Protein AF-A0A9E3THS4-F1 (afdb_monomer)

Nearest PDB structures (foldseek):
  3asf-assembly1_A  TM=4.905E-01  e=1.173E-03  Magnetospirillum gryphiswaldense MSR-1
  8sxg-assembly1_C  TM=4.054E-01  e=1.258E-01  Pseudomonas aeruginosa
  2pl2-assembly1_B  TM=3.672E-01  e=1.376E-01  Thermus thermophilus HB27
  7dhg-assembly1_C  TM=3.526E-01  e=9.089E-01  Homo sapiens
  4e85-assembly1_A  TM=3.214E-01  e=2.796E+00  Kluyveromyces lactis NRRL Y-1140

Secondary structure (DSSP, 8-state):
-------PPPSHHHHHHHHHHHHHHHHHHHHHHHHH-S---PPPTTT-GGGGS-HHHHHHHHHHHHHHHHHHHH---S--SS--GGGSPPPPIIIIIHHHHHHHHHHHHHHHHHHHHHT-HHHHHHHHHHHHHHHHHTTSSS--S-S--GGGGTTTHHHHHHHHHHHHHHS-S-HHHHHHHHHHHHHHHHHHHHHHHGGGSSHHHHHHHHHHH-TT-HHHHHHHHHHHHHTS--HHHHHHHHHHHHHHSTT-HHHHHHHHHHHHHTT-HHHHHHHHHHHHHHHHHHHHHHHS------

Radius of gyration: 24.89 Å; Cα contacts (8 Å, |Δi|>4): 293; chains: 1; bounding box: 51×53×86 Å

Foldseek 3Di:
DDDDPPDDDDCVVVVVVVVVVVVVVVVVVVVCCVPPRDDDDQAPCLQPVCSVPDLLLQQLLLLVVLVVLVCCLVPVPFAAQDAFCVVQPRDDCPDPSVVVSVVSVVVLVVVLVCCPPPNHPQLSVLSVQLVVLLCVLSCNVHDDSHNDHNVSRPRSSSSVVSNVVSVLVPDDDDPVVSVVVVVVVVVVVVVVVVVVVVCVPDQQSVLVSNCVSHVNHLVSLLSNLCCCVPPVVNLVVSLVSLVSSCVNPVQALSSLQSNLSSCVSVVVNVSSVVSNVSSVVSVVVVVVVVPPDPPDDD

pLDDT: mean 88.15, std 14.62, range [26.67, 98.31]

Sequence (298 aa):
AIRRHARSAPRGPFIARGAMVASAFALYLGLRGAAVGFAPHAPPAVDNPLVSADAATRVANAVLLLGKYALKMLLPLRLTTEYGFAETQVVPLLPWGAAAALGLVAAWTGALVVLARKVSAAAAFLWAWVPLAFAVTGNVLFPIGTIFGERLAYLPLLGACGLAGLGLAALRTRVWRRSIAVATVLAVASLRTAARGYDFRSLASFHEATARASPRSAKALLNLGRTRLEVQRRPQEAAEILERAALLLPDDPRTLRLLSSAYDAMNRTELAAEFRRRAEAAERRSGSDGDSRPLGGS

Structure (mmCIF, N/CA/C/O backbone):
data_AF-A0A9E3THS4-F1
#
_entry.id   AF-A0A9E3THS4-F1
#
loop_
_atom_site.group_PDB
_atom_site.id
_atom_site.type_symbol
_atom_site.label_atom_id
_atom_site.label_alt_id
_atom_site.label_comp_id
_atom_site.label_asym_id
_atom_site.label_entity_id
_atom_site.label_seq_id
_atom_site.pdbx_PDB_ins_code
_atom_site.Cartn_x
_atom_site.Cartn_y
_atom_site.Cartn_z
_atom_site.occupancy
_atom_site.B_iso_or_equiv
_atom_site.auth_seq_id
_atom_site.auth_comp_id
_atom_site.auth_asym_id
_atom_site.auth_atom_id
_atom_site.pdbx_PDB_model_num
ATOM 1 N N . ALA A 1 1 ? -21.922 11.739 51.330 1.00 43.62 1 ALA A N 1
ATOM 2 C CA . ALA A 1 1 ? -20.780 12.348 50.616 1.00 43.62 1 ALA A CA 1
ATOM 3 C C . ALA A 1 1 ? -19.629 11.342 50.538 1.00 43.62 1 ALA A C 1
ATOM 5 O O . ALA A 1 1 ? -18.943 11.143 51.527 1.00 43.62 1 ALA A O 1
ATOM 6 N N . ILE A 1 2 ? -19.439 10.659 49.402 1.00 42.78 2 ILE A N 1
ATOM 7 C CA . ILE A 1 2 ? -18.328 9.706 49.208 1.00 42.78 2 ILE A CA 1
ATOM 8 C C . ILE A 1 2 ? -17.371 10.316 48.179 1.00 42.78 2 ILE A C 1
ATOM 10 O O . ILE A 1 2 ? -17.523 10.128 46.974 1.00 42.78 2 ILE A O 1
ATOM 14 N N . ARG A 1 3 ? -16.393 11.097 48.654 1.00 43.97 3 ARG A N 1
ATOM 15 C CA . ARG A 1 3 ? -15.248 11.538 47.843 1.00 43.97 3 ARG A CA 1
ATOM 16 C C . ARG A 1 3 ? -14.285 10.358 47.699 1.00 43.97 3 ARG A C 1
ATOM 18 O O . ARG A 1 3 ? -13.448 10.132 48.571 1.00 43.97 3 ARG A O 1
ATOM 25 N N . ARG A 1 4 ? -14.388 9.601 46.601 1.00 46.53 4 ARG A N 1
ATOM 26 C CA . ARG A 1 4 ? -13.337 8.650 46.203 1.00 46.53 4 ARG A CA 1
ATOM 27 C C . ARG A 1 4 ? -12.051 9.439 45.952 1.00 46.53 4 ARG A C 1
ATOM 29 O O . ARG A 1 4 ? -11.968 10.201 44.995 1.00 46.53 4 ARG A O 1
ATOM 36 N N . HIS A 1 5 ? -11.065 9.268 46.828 1.00 45.34 5 HIS A N 1
ATOM 37 C CA . HIS A 1 5 ? -9.700 9.728 46.601 1.00 45.34 5 HIS A CA 1
ATOM 38 C C . HIS A 1 5 ? -9.136 8.990 45.383 1.00 45.34 5 HIS A C 1
ATOM 40 O O . HIS A 1 5 ? -8.765 7.819 45.472 1.00 45.34 5 HIS A O 1
ATOM 46 N N . ALA A 1 6 ? -9.082 9.668 44.238 1.00 50.34 6 ALA A N 1
ATOM 47 C CA . ALA A 1 6 ? -8.257 9.242 43.122 1.00 50.34 6 ALA A CA 1
ATOM 48 C C . ALA A 1 6 ? -6.793 9.372 43.565 1.00 50.34 6 ALA A C 1
ATOM 50 O O . ALA A 1 6 ? -6.224 10.461 43.533 1.00 50.34 6 ALA A O 1
ATOM 51 N N . ARG A 1 7 ? -6.195 8.276 44.051 1.00 52.50 7 ARG A N 1
ATOM 52 C CA . ARG A 1 7 ? -4.747 8.216 44.276 1.00 52.50 7 ARG A CA 1
ATOM 53 C C . ARG A 1 7 ? -4.077 8.464 42.926 1.00 52.50 7 ARG A C 1
ATOM 55 O O . ARG A 1 7 ? -4.231 7.663 42.005 1.00 52.50 7 ARG A O 1
ATOM 62 N N . SER A 1 8 ? -3.384 9.590 42.792 1.00 56.69 8 SER A N 1
ATOM 63 C CA . SER A 1 8 ? -2.530 9.870 41.645 1.00 56.69 8 SER A CA 1
ATOM 64 C C . SER A 1 8 ? -1.479 8.765 41.559 1.00 56.69 8 SER A C 1
ATOM 66 O O . SER A 1 8 ? -0.724 8.533 42.501 1.00 56.69 8 SER A O 1
ATOM 68 N N . ALA A 1 9 ? -1.462 8.028 40.447 1.00 60.66 9 ALA A N 1
ATOM 69 C CA . ALA A 1 9 ? -0.421 7.039 40.206 1.00 60.66 9 ALA A CA 1
ATOM 70 C C . ALA A 1 9 ? 0.960 7.727 40.280 1.00 60.66 9 ALA A C 1
ATOM 72 O O . ALA A 1 9 ? 1.101 8.852 39.782 1.00 60.66 9 ALA A O 1
ATOM 73 N N . PRO A 1 10 ? 1.978 7.099 40.893 1.00 55.31 10 PRO A N 1
ATOM 74 C CA . PRO A 1 10 ? 3.295 7.708 41.021 1.00 55.31 10 PRO A CA 1
ATOM 75 C C . PRO A 1 10 ? 3.876 7.994 39.629 1.00 55.31 10 PRO A C 1
ATOM 77 O O . PRO A 1 10 ? 4.015 7.099 38.797 1.00 55.31 10 PRO A O 1
ATOM 80 N N . ARG A 1 11 ? 4.201 9.266 39.366 1.00 65.06 11 ARG A N 1
ATOM 81 C CA . ARG A 1 11 ? 4.721 9.749 38.071 1.00 65.06 11 ARG A CA 1
ATOM 82 C C . ARG A 1 11 ? 6.163 9.298 37.791 1.00 65.06 11 ARG A C 1
ATOM 84 O O . ARG A 1 11 ? 6.542 9.172 36.632 1.00 65.06 11 ARG A O 1
ATOM 91 N N . GLY A 1 12 ? 6.941 9.001 38.835 1.00 71.31 12 GLY A N 1
ATOM 92 C CA . GLY A 1 12 ? 8.346 8.572 38.751 1.00 71.31 12 GLY A CA 1
ATOM 93 C C . GLY A 1 12 ? 8.614 7.392 37.800 1.00 71.31 12 GLY A C 1
ATOM 94 O O . GLY A 1 12 ? 9.416 7.546 36.880 1.00 71.31 12 GLY A O 1
ATOM 95 N N . PRO A 1 13 ? 7.925 6.240 37.931 1.00 75.31 13 PRO A N 1
ATOM 96 C CA . PRO A 1 13 ? 8.133 5.099 37.035 1.00 75.31 13 PRO A CA 1
ATOM 97 C C . PRO A 1 13 ? 7.746 5.373 35.573 1.00 75.31 13 PRO A C 1
ATOM 99 O O . PRO A 1 13 ? 8.316 4.760 34.674 1.00 75.31 13 PRO A O 1
ATOM 102 N N . PHE A 1 14 ? 6.817 6.297 35.304 1.00 76.06 14 PHE A N 1
ATOM 103 C CA . PHE A 1 14 ? 6.478 6.696 33.932 1.00 76.06 14 PHE A CA 1
ATOM 104 C C . PHE A 1 14 ? 7.575 7.546 33.295 1.00 76.06 14 PHE A C 1
ATOM 106 O O . PHE A 1 14 ? 7.934 7.305 32.145 1.00 76.06 14 PHE A O 1
ATOM 113 N N . ILE A 1 15 ? 8.138 8.494 34.049 1.00 82.88 15 ILE A N 1
ATOM 114 C CA . ILE A 1 15 ? 9.243 9.339 33.581 1.00 82.88 15 ILE A CA 1
ATOM 115 C C . ILE A 1 15 ? 10.479 8.480 33.305 1.00 82.88 15 ILE A C 1
ATOM 117 O O . ILE A 1 15 ? 11.072 8.605 32.241 1.00 82.88 15 ILE A O 1
ATOM 121 N N . ALA A 1 16 ? 10.819 7.551 34.205 1.00 85.56 16 ALA A N 1
ATOM 122 C CA . ALA A 1 16 ? 11.961 6.655 34.024 1.00 85.56 16 ALA A CA 1
ATOM 123 C C . ALA A 1 16 ? 11.814 5.756 32.781 1.00 85.56 16 ALA A C 1
ATOM 125 O O . ALA A 1 16 ? 12.746 5.630 31.990 1.00 85.56 16 ALA A O 1
ATOM 126 N N . ARG A 1 17 ? 10.626 5.174 32.559 1.00 88.88 17 ARG A N 1
ATOM 127 C CA . ARG A 1 17 ? 10.345 4.377 31.350 1.00 88.88 17 ARG A CA 1
ATOM 128 C C . ARG A 1 17 ? 10.381 5.228 30.083 1.00 88.88 17 ARG A C 1
ATOM 130 O O . ARG A 1 17 ? 10.925 4.786 29.077 1.00 88.88 17 ARG A O 1
ATOM 137 N N . GLY A 1 18 ? 9.827 6.439 30.136 1.00 88.19 18 GLY A N 1
ATOM 138 C CA . GLY A 1 18 ? 9.869 7.389 29.026 1.00 88.19 18 GLY A CA 1
ATOM 139 C C . GLY A 1 18 ? 11.300 7.782 28.667 1.00 88.19 18 GLY A C 1
ATOM 140 O O . GLY A 1 18 ? 11.668 7.719 27.498 1.00 88.19 18 GLY A O 1
ATOM 141 N N . ALA A 1 19 ? 12.120 8.097 29.672 1.00 89.56 19 ALA A N 1
ATOM 142 C CA . ALA A 1 19 ? 13.535 8.399 29.501 1.00 89.56 19 ALA A CA 1
ATOM 143 C C . ALA A 1 19 ? 14.289 7.213 28.887 1.00 89.56 19 ALA A C 1
ATOM 145 O O . ALA A 1 19 ? 14.995 7.398 27.908 1.00 89.56 19 ALA A O 1
ATOM 146 N N . MET A 1 20 ? 14.068 5.988 29.375 1.00 92.75 20 MET A N 1
ATOM 147 C CA . MET A 1 20 ? 14.689 4.783 28.815 1.00 92.75 20 MET A CA 1
ATOM 148 C C . MET A 1 20 ? 14.355 4.590 27.327 1.00 92.75 20 MET A C 1
ATOM 150 O O . MET A 1 20 ? 15.252 4.346 26.521 1.00 92.75 20 MET A O 1
ATOM 154 N N . VAL A 1 21 ? 13.080 4.727 26.944 1.00 92.88 21 VAL A N 1
ATOM 155 C CA . VAL A 1 21 ? 12.656 4.613 25.537 1.00 92.88 21 VAL A CA 1
ATOM 156 C C . VAL A 1 21 ? 13.251 5.740 24.693 1.00 92.88 21 VAL A C 1
ATOM 158 O O . VAL A 1 21 ? 13.743 5.481 23.597 1.00 92.88 21 VAL A O 1
ATOM 161 N N . ALA A 1 22 ? 13.254 6.974 25.203 1.00 93.31 22 ALA A N 1
ATOM 162 C CA . ALA A 1 22 ? 13.842 8.118 24.515 1.00 93.31 22 ALA A CA 1
ATOM 163 C C . ALA A 1 22 ? 15.355 7.948 24.314 1.00 93.31 22 ALA A C 1
ATOM 165 O O . ALA A 1 22 ? 15.854 8.204 23.222 1.00 93.31 22 ALA A O 1
ATOM 166 N N . SER A 1 23 ? 16.076 7.456 25.324 1.00 93.75 23 SER A N 1
ATOM 167 C CA . SER A 1 23 ? 17.508 7.162 25.239 1.00 93.75 23 SER A CA 1
ATOM 168 C C . SER A 1 23 ? 17.802 6.049 24.236 1.00 93.75 23 SER A C 1
ATOM 170 O O . SER A 1 23 ? 18.697 6.205 23.411 1.00 93.75 23 SER A O 1
ATOM 172 N N . ALA A 1 24 ? 17.029 4.958 24.245 1.00 94.56 24 ALA A N 1
ATOM 173 C CA . ALA A 1 24 ? 17.174 3.884 23.262 1.00 94.56 24 ALA A CA 1
ATOM 174 C C . ALA A 1 24 ? 16.903 4.380 21.831 1.00 94.56 24 ALA A C 1
ATOM 176 O O . ALA A 1 24 ? 17.637 4.042 20.903 1.00 94.56 24 ALA A O 1
ATOM 177 N N . PHE A 1 25 ? 15.884 5.225 21.653 1.00 94.00 25 PHE A N 1
ATOM 178 C CA . PHE A 1 25 ? 15.562 5.833 20.365 1.00 94.00 25 PHE A CA 1
ATOM 179 C C . PHE A 1 25 ? 16.659 6.794 19.887 1.00 94.00 25 PHE A C 1
ATOM 181 O O . PHE A 1 25 ? 17.067 6.727 18.730 1.00 94.00 25 PHE A O 1
ATOM 188 N N . ALA A 1 26 ? 17.184 7.642 20.775 1.00 95.19 26 ALA A N 1
ATOM 189 C CA . ALA A 1 26 ? 18.288 8.547 20.469 1.00 95.19 26 ALA A CA 1
ATOM 190 C C . ALA A 1 26 ? 19.568 7.781 20.101 1.00 95.19 26 ALA A C 1
ATOM 192 O O . ALA A 1 26 ? 20.217 8.122 19.114 1.00 95.19 26 ALA A O 1
ATOM 193 N N . LEU A 1 27 ? 19.889 6.709 20.836 1.00 96.12 27 LEU A N 1
ATOM 194 C CA . LEU A 1 27 ? 21.013 5.826 20.524 1.00 96.12 27 LEU A CA 1
ATOM 195 C C . LEU A 1 27 ? 20.848 5.189 19.141 1.00 96.12 27 LEU A C 1
ATOM 197 O O . LEU A 1 27 ? 21.772 5.235 18.333 1.00 96.12 27 LEU A O 1
ATOM 201 N N . TYR A 1 28 ? 19.665 4.645 18.842 1.00 94.62 28 TYR A N 1
ATOM 202 C CA . TYR A 1 28 ? 19.362 4.098 17.521 1.00 94.62 28 TYR A CA 1
ATOM 203 C C . TYR A 1 28 ? 19.539 5.146 16.416 1.00 94.62 28 TYR A C 1
ATOM 205 O O . TYR A 1 28 ? 20.185 4.862 15.409 1.00 94.62 28 TYR A O 1
ATOM 213 N N . LEU A 1 29 ? 19.000 6.357 16.597 1.00 93.69 29 LEU A N 1
ATOM 214 C CA . LEU A 1 29 ? 19.149 7.430 15.615 1.00 93.69 29 LEU A CA 1
ATOM 215 C C . LEU A 1 29 ? 20.616 7.814 15.419 1.00 93.69 29 LEU A C 1
ATOM 217 O O . LEU A 1 29 ? 21.028 7.978 14.274 1.00 93.69 29 LEU A O 1
ATOM 221 N N . GLY A 1 30 ? 21.404 7.897 16.494 1.00 95.38 30 GLY A N 1
ATOM 222 C CA . GLY A 1 30 ? 22.842 8.154 16.427 1.00 95.38 30 GLY A CA 1
ATOM 223 C C . GLY A 1 30 ? 23.589 7.081 15.633 1.00 95.38 30 GLY A C 1
ATOM 224 O O . GLY A 1 30 ? 24.299 7.406 14.683 1.00 95.38 30 GLY A O 1
ATOM 225 N N . LEU A 1 31 ? 23.365 5.801 15.951 1.00 95.75 31 LEU A N 1
ATOM 226 C CA . LEU A 1 31 ? 23.971 4.670 15.235 1.00 95.75 31 LEU A CA 1
ATOM 227 C C . LEU A 1 31 ? 23.555 4.632 13.759 1.00 95.75 31 LEU A C 1
ATOM 229 O O . LEU A 1 31 ? 24.385 4.427 12.877 1.00 95.75 31 LEU A O 1
ATOM 233 N N . ARG A 1 32 ? 22.272 4.869 13.472 1.00 90.44 32 ARG A N 1
ATOM 234 C CA . ARG A 1 32 ? 21.742 4.915 12.106 1.00 90.44 32 ARG A CA 1
ATOM 235 C C . ARG A 1 32 ? 22.337 6.080 11.318 1.00 90.44 32 ARG A C 1
ATOM 237 O O . ARG A 1 32 ? 22.746 5.891 10.178 1.00 90.44 32 ARG A O 1
ATOM 244 N N . GLY A 1 33 ? 22.411 7.260 11.926 1.00 92.31 33 GLY A N 1
ATOM 245 C CA . GLY A 1 33 ? 23.048 8.434 11.339 1.00 92.31 33 GLY A CA 1
ATOM 246 C C . GLY A 1 33 ? 24.519 8.194 11.015 1.00 92.31 33 GLY A C 1
ATOM 247 O O . GLY A 1 33 ? 24.959 8.542 9.926 1.00 92.31 33 GLY A O 1
ATOM 248 N N . ALA A 1 34 ? 25.254 7.535 11.913 1.00 93.31 34 ALA A N 1
ATOM 249 C CA . ALA A 1 34 ? 26.654 7.179 11.693 1.00 93.31 34 ALA A CA 1
ATOM 250 C C . ALA A 1 34 ? 26.842 6.137 10.575 1.00 93.31 34 ALA A C 1
ATOM 252 O O . ALA A 1 34 ? 27.806 6.222 9.822 1.00 93.31 34 ALA A O 1
ATOM 253 N N . ALA A 1 35 ? 25.930 5.166 10.448 1.00 93.12 35 ALA A N 1
ATOM 254 C CA . ALA A 1 35 ? 26.051 4.086 9.468 1.00 93.12 35 ALA A CA 1
ATOM 255 C C . ALA A 1 35 ? 25.612 4.479 8.047 1.00 93.12 35 ALA A C 1
ATOM 257 O O . ALA A 1 35 ? 26.236 4.065 7.075 1.00 93.12 35 ALA A O 1
ATOM 258 N N . VAL A 1 36 ? 24.511 5.226 7.914 1.00 87.31 36 VAL A N 1
ATOM 259 C CA . VAL A 1 36 ? 23.857 5.495 6.614 1.00 87.31 36 VAL A CA 1
ATOM 260 C C . VAL A 1 36 ? 23.463 6.960 6.405 1.00 87.31 36 VAL A C 1
ATOM 262 O O . VAL A 1 36 ? 22.893 7.301 5.370 1.00 87.31 36 VAL A O 1
ATOM 265 N N . GLY A 1 37 ? 23.759 7.845 7.359 1.00 86.75 37 GLY A N 1
ATOM 266 C CA . GLY A 1 37 ? 23.390 9.257 7.281 1.00 86.75 37 GLY A CA 1
ATOM 267 C C . GLY A 1 37 ? 21.889 9.523 7.453 1.00 86.75 37 GLY A C 1
ATOM 268 O O . GLY A 1 37 ? 21.058 8.622 7.605 1.00 86.75 37 GLY A O 1
ATOM 269 N N . PHE A 1 38 ? 21.535 10.811 7.442 1.00 79.50 38 PHE A N 1
ATOM 270 C CA . PHE A 1 38 ? 20.146 11.286 7.524 1.00 79.50 38 PHE A CA 1
ATOM 271 C C . PHE A 1 38 ? 19.620 11.868 6.210 1.00 79.50 38 PHE A C 1
ATOM 273 O O . PHE A 1 38 ? 18.440 12.209 6.137 1.00 79.50 38 PHE A O 1
ATOM 280 N N . ALA A 1 39 ? 20.472 11.973 5.186 1.00 74.25 39 ALA A N 1
ATOM 281 C CA . ALA A 1 39 ? 20.086 12.505 3.888 1.00 74.25 39 ALA A CA 1
ATOM 282 C C . ALA A 1 39 ? 18.973 11.630 3.275 1.00 74.25 39 ALA A C 1
ATOM 284 O O . ALA A 1 39 ? 19.180 10.425 3.064 1.00 74.25 39 ALA A O 1
ATOM 285 N N . PRO A 1 40 ? 17.781 12.195 3.004 1.00 67.12 40 PRO A N 1
ATOM 286 C CA . PRO A 1 40 ? 16.737 11.472 2.302 1.00 67.12 40 PRO A CA 1
ATOM 287 C C . PRO A 1 40 ? 17.239 11.155 0.895 1.00 67.12 40 PRO A C 1
ATOM 289 O O . PRO A 1 40 ? 17.524 12.060 0.116 1.00 67.12 40 PRO A O 1
ATOM 292 N N . HIS A 1 41 ? 17.338 9.873 0.560 1.00 70.38 41 HIS A N 1
ATOM 293 C CA . HIS A 1 41 ? 17.559 9.471 -0.822 1.00 70.38 41 HIS A CA 1
ATOM 294 C C . HIS A 1 41 ? 16.205 9.521 -1.521 1.00 70.38 41 HIS A C 1
ATOM 296 O O . HIS A 1 41 ? 15.298 8.759 -1.171 1.00 70.38 41 HIS A O 1
ATOM 302 N N . ALA A 1 42 ? 16.051 10.460 -2.456 1.00 73.50 42 ALA A N 1
ATOM 303 C CA . ALA A 1 42 ? 14.819 10.596 -3.214 1.00 73.50 42 ALA A CA 1
ATOM 304 C C . ALA A 1 42 ? 14.573 9.295 -3.996 1.00 73.50 42 ALA A C 1
ATOM 306 O O . ALA A 1 42 ? 15.445 8.861 -4.755 1.00 73.50 42 ALA A O 1
ATOM 307 N N . PRO A 1 43 ? 13.424 8.632 -3.802 1.00 82.12 43 PRO 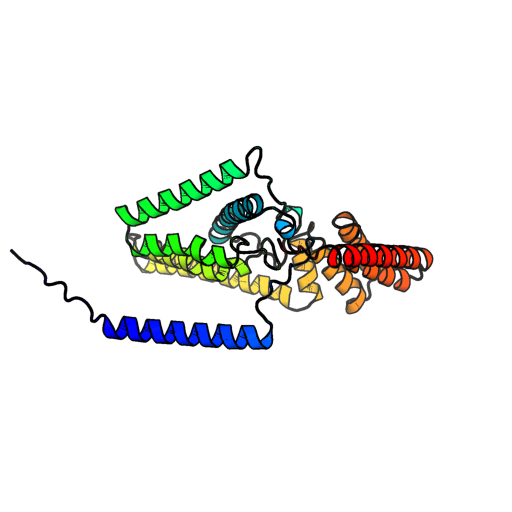A N 1
ATOM 308 C CA . PRO A 1 43 ? 13.132 7.432 -4.556 1.00 82.12 43 PRO A CA 1
ATOM 309 C C . PRO A 1 43 ? 12.870 7.783 -6.025 1.00 82.12 43 PRO A C 1
ATOM 311 O O . PRO A 1 43 ? 12.425 8.894 -6.320 1.00 82.12 43 PRO A O 1
ATOM 314 N N . PRO A 1 44 ? 13.101 6.846 -6.958 1.00 79.12 44 PRO A N 1
ATOM 315 C CA . PRO A 1 44 ? 12.776 7.071 -8.358 1.00 79.12 44 PRO A CA 1
ATOM 316 C C . PRO A 1 44 ? 11.297 7.447 -8.529 1.00 79.12 4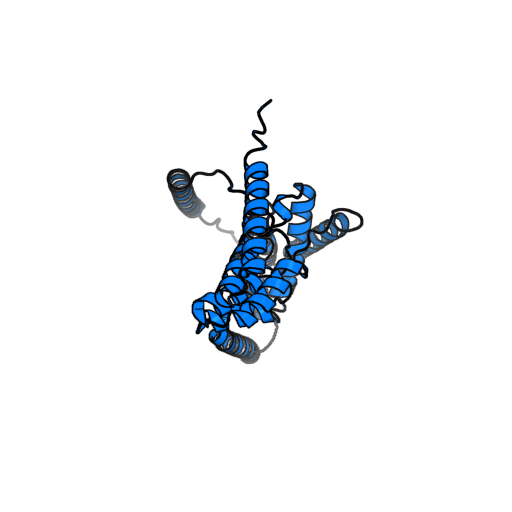4 PRO A C 1
ATOM 318 O O . PRO A 1 44 ? 10.420 6.793 -7.959 1.00 79.12 44 PRO A O 1
ATOM 321 N N . ALA A 1 45 ? 11.002 8.453 -9.358 1.00 80.56 45 ALA A N 1
ATOM 322 C CA . ALA A 1 45 ? 9.627 8.910 -9.603 1.00 80.56 45 ALA A CA 1
ATOM 323 C C . ALA A 1 45 ? 8.714 7.798 -10.161 1.00 80.56 45 ALA A C 1
ATOM 325 O O . ALA A 1 45 ? 7.510 7.790 -9.918 1.00 80.56 45 ALA A O 1
ATOM 326 N N . VAL A 1 46 ? 9.302 6.811 -10.848 1.00 76.50 46 VAL A N 1
ATOM 327 C CA . VAL A 1 46 ? 8.621 5.580 -11.277 1.00 76.50 46 VAL A CA 1
ATOM 328 C C . VAL A 1 46 ? 8.058 4.765 -10.108 1.00 76.50 46 VAL A C 1
ATOM 330 O O . VAL A 1 46 ? 6.980 4.187 -10.230 1.00 76.50 46 VAL A O 1
ATOM 333 N N . ASP A 1 47 ? 8.780 4.686 -8.989 1.00 79.69 47 ASP A N 1
ATOM 334 C CA . ASP A 1 47 ? 8.352 3.935 -7.805 1.00 79.69 47 ASP A CA 1
ATOM 335 C C . ASP A 1 47 ? 7.410 4.775 -6.923 1.00 79.69 47 ASP A C 1
ATOM 337 O O . ASP A 1 47 ? 6.522 4.237 -6.250 1.00 79.69 47 ASP A O 1
ATOM 341 N N . ASN A 1 48 ? 7.576 6.102 -6.935 1.00 87.50 48 ASN A N 1
ATOM 342 C CA . ASN A 1 48 ? 6.682 7.028 -6.255 1.00 87.50 48 ASN A CA 1
ATOM 343 C C . ASN A 1 48 ? 6.564 8.378 -6.993 1.00 87.50 48 ASN A C 1
ATOM 345 O O . ASN A 1 48 ? 7.440 9.233 -6.844 1.00 87.50 48 ASN A O 1
ATOM 349 N N . PRO A 1 49 ? 5.449 8.640 -7.698 1.00 87.25 49 PRO A N 1
ATOM 350 C CA . PRO A 1 49 ? 5.279 9.888 -8.438 1.00 87.25 49 PRO A CA 1
ATOM 351 C C . PRO A 1 49 ? 5.100 11.118 -7.531 1.00 87.25 49 PRO A C 1
ATOM 353 O O . PRO A 1 49 ? 5.248 12.245 -7.997 1.00 87.25 49 PRO A O 1
ATOM 356 N N . LEU A 1 50 ? 4.841 10.944 -6.224 1.00 89.75 50 LEU A N 1
ATOM 357 C CA . LEU A 1 50 ? 4.762 12.061 -5.271 1.00 89.75 50 LEU A CA 1
ATOM 358 C C . LEU A 1 50 ? 6.113 12.736 -5.010 1.00 89.75 50 LEU A C 1
ATOM 360 O O . LEU A 1 50 ? 6.144 13.793 -4.384 1.00 89.75 50 LEU A O 1
ATOM 364 N N . VAL A 1 51 ? 7.219 12.147 -5.472 1.00 89.31 51 VAL A N 1
ATOM 365 C CA . VAL A 1 51 ? 8.550 12.771 -5.418 1.00 89.31 51 VAL A CA 1
ATOM 366 C C . VAL A 1 51 ? 8.600 14.039 -6.267 1.00 89.31 51 VAL A C 1
ATOM 368 O O . VAL A 1 51 ? 9.258 15.000 -5.885 1.00 89.31 51 VAL A O 1
ATOM 371 N N . SER A 1 52 ? 7.872 14.061 -7.384 1.00 88.44 52 SER A N 1
ATOM 372 C CA . SER A 1 52 ? 7.814 15.202 -8.302 1.00 88.44 52 SER A CA 1
ATOM 373 C C . SER A 1 52 ? 6.732 16.225 -7.934 1.00 88.44 52 SER A C 1
ATOM 375 O O . SER A 1 52 ? 6.624 17.255 -8.593 1.00 88.44 52 SER A O 1
ATOM 377 N N . ALA A 1 53 ? 5.912 15.947 -6.916 1.00 90.75 53 ALA A N 1
ATOM 378 C CA . ALA A 1 53 ? 4.822 16.817 -6.490 1.00 90.75 53 ALA A CA 1
ATOM 379 C C . ALA A 1 53 ? 5.279 17.831 -5.430 1.00 90.75 53 ALA A C 1
ATOM 381 O O . ALA A 1 53 ? 6.146 17.545 -4.599 1.00 90.75 53 ALA A O 1
ATOM 382 N N . ASP A 1 54 ? 4.638 19.001 -5.403 1.00 93.25 54 ASP A N 1
ATOM 383 C CA . ASP A 1 54 ? 4.807 19.960 -4.314 1.00 93.25 54 ASP A CA 1
ATOM 384 C C . ASP A 1 54 ? 4.262 19.401 -2.983 1.00 93.25 54 ASP A C 1
ATOM 386 O O . ASP A 1 54 ? 3.501 18.425 -2.935 1.00 93.25 54 ASP A O 1
ATOM 390 N N . ALA A 1 55 ? 4.649 20.028 -1.871 1.00 93.88 55 ALA A N 1
ATOM 391 C CA . ALA A 1 55 ? 4.298 19.549 -0.538 1.00 93.88 55 ALA A CA 1
ATOM 392 C C . ALA A 1 55 ? 2.779 19.496 -0.291 1.00 93.88 55 ALA A C 1
ATOM 394 O O . ALA A 1 55 ? 2.310 18.557 0.355 1.00 93.88 55 ALA A O 1
ATOM 395 N N . ALA A 1 56 ? 2.003 20.452 -0.811 1.00 96.31 56 ALA A N 1
ATOM 396 C CA . ALA A 1 56 ? 0.560 20.489 -0.597 1.00 96.31 56 ALA A CA 1
ATOM 397 C C . ALA A 1 56 ? -0.136 19.374 -1.385 1.00 96.31 56 ALA A C 1
ATOM 399 O O . ALA A 1 56 ? -0.925 18.619 -0.808 1.00 96.31 56 ALA A O 1
ATOM 400 N N . THR A 1 57 ? 0.216 19.196 -2.663 1.00 96.06 57 THR A N 1
ATOM 401 C CA . THR A 1 57 ? -0.279 18.075 -3.479 1.00 96.06 57 THR A CA 1
ATOM 402 C C . THR A 1 57 ? 0.085 16.733 -2.849 1.00 96.06 57 THR A C 1
ATOM 404 O O . THR A 1 57 ? -0.762 15.839 -2.749 1.00 96.06 57 THR A O 1
ATOM 407 N N . ARG A 1 58 ? 1.317 16.589 -2.345 1.00 95.06 58 ARG A N 1
ATOM 408 C CA . ARG A 1 58 ? 1.767 15.370 -1.667 1.00 95.06 58 ARG A CA 1
ATOM 409 C C . ARG A 1 58 ? 0.943 15.056 -0.421 1.00 95.06 58 ARG A C 1
ATOM 411 O O . ARG A 1 58 ? 0.453 13.936 -0.285 1.00 95.06 58 ARG A O 1
ATOM 418 N N . VAL A 1 59 ? 0.774 16.027 0.475 1.00 96.12 59 VAL A N 1
ATOM 419 C CA . VAL A 1 59 ? 0.018 15.838 1.723 1.00 96.12 59 VAL A CA 1
ATOM 420 C C . VAL A 1 59 ? -1.460 15.567 1.436 1.00 96.12 59 VAL A C 1
ATOM 422 O O . VAL A 1 59 ? -2.042 14.677 2.056 1.00 96.12 59 VAL A O 1
ATOM 425 N N . ALA A 1 60 ? -2.062 16.252 0.461 1.00 96.69 60 ALA A N 1
ATOM 426 C CA . ALA A 1 60 ? -3.435 15.974 0.046 1.00 96.69 60 ALA A CA 1
ATOM 427 C C . ALA A 1 60 ? -3.590 14.525 -0.447 1.00 96.69 60 ALA A C 1
ATOM 429 O O . ALA A 1 60 ? -4.485 13.813 0.005 1.00 96.69 60 ALA A O 1
ATOM 430 N N . ASN A 1 61 ? -2.675 14.044 -1.294 1.00 95.69 61 ASN A N 1
ATOM 431 C CA . ASN A 1 61 ? -2.679 12.652 -1.752 1.00 95.69 61 ASN A CA 1
ATOM 432 C C . ASN A 1 61 ? -2.453 11.657 -0.611 1.00 95.69 61 ASN A C 1
ATOM 434 O O . ASN A 1 61 ? -3.133 10.636 -0.562 1.00 95.69 61 ASN A O 1
ATOM 438 N N . ALA A 1 62 ? -1.563 11.954 0.339 1.00 94.88 62 ALA A N 1
ATOM 439 C CA . ALA A 1 62 ? -1.369 11.130 1.531 1.00 94.88 62 ALA A CA 1
ATOM 440 C C . ALA A 1 62 ? -2.676 10.959 2.326 1.00 94.88 62 ALA A C 1
ATOM 442 O O . ALA A 1 62 ? -3.030 9.846 2.720 1.00 94.88 62 ALA A O 1
ATOM 443 N N . VAL A 1 63 ? -3.433 12.045 2.506 1.00 96.00 63 VAL A N 1
ATOM 444 C CA . VAL A 1 63 ? -4.754 12.015 3.146 1.00 96.00 63 VAL A CA 1
ATOM 445 C C . VAL A 1 63 ? -5.742 11.181 2.329 1.00 96.00 63 VAL A C 1
ATOM 447 O O . VAL A 1 63 ? -6.387 10.293 2.880 1.00 96.00 63 VAL A O 1
ATOM 450 N N . LEU A 1 64 ? -5.839 11.392 1.015 1.00 95.44 64 LEU A N 1
ATOM 451 C CA . LEU A 1 64 ? -6.729 10.601 0.153 1.00 95.44 64 LEU A CA 1
ATOM 452 C C . LEU A 1 64 ? -6.390 9.099 0.201 1.00 95.44 64 LEU A C 1
ATOM 454 O O . LEU A 1 64 ? -7.283 8.252 0.300 1.00 95.44 64 LEU A O 1
ATOM 458 N N . LEU A 1 65 ? -5.098 8.759 0.213 1.00 94.06 65 LEU A N 1
ATOM 459 C CA . LEU A 1 65 ? -4.618 7.386 0.351 1.00 94.06 65 LEU A CA 1
ATOM 460 C C . LEU A 1 65 ? -4.966 6.789 1.715 1.00 94.06 65 LEU A C 1
ATOM 462 O O . LEU A 1 65 ? -5.309 5.609 1.766 1.00 94.06 65 LEU A O 1
ATOM 466 N N . LEU A 1 66 ? -4.958 7.570 2.802 1.00 94.06 66 LEU A N 1
ATOM 467 C CA . LEU A 1 66 ? -5.456 7.110 4.103 1.00 94.06 66 LEU A CA 1
ATOM 468 C C . LEU A 1 66 ? -6.918 6.642 4.007 1.00 94.06 66 LEU A C 1
ATOM 470 O O . LEU A 1 66 ? -7.269 5.619 4.594 1.00 94.06 66 LEU A O 1
ATOM 474 N N . GLY A 1 67 ? -7.754 7.322 3.217 1.00 93.06 67 GLY A N 1
ATOM 475 C CA . GLY A 1 67 ? -9.118 6.871 2.917 1.00 93.06 67 GLY A CA 1
ATOM 476 C C . GLY A 1 67 ? -9.145 5.509 2.212 1.00 93.06 67 GLY A C 1
ATOM 477 O O . GLY A 1 67 ? -9.880 4.606 2.619 1.00 93.06 67 GLY A O 1
ATOM 478 N N . LYS A 1 68 ? -8.273 5.313 1.213 1.00 91.50 68 LYS A N 1
ATOM 479 C CA . LYS A 1 68 ? -8.097 4.017 0.530 1.00 91.50 68 LYS A CA 1
ATOM 480 C C . LYS A 1 68 ? -7.626 2.924 1.500 1.00 91.50 68 LYS A C 1
ATOM 482 O O . LYS A 1 68 ? -8.115 1.795 1.432 1.00 91.50 68 LYS A O 1
ATOM 487 N N . TYR A 1 69 ? -6.721 3.244 2.426 1.00 92.94 69 TYR A N 1
ATOM 488 C CA . TYR A 1 69 ? -6.286 2.315 3.471 1.00 92.94 69 TYR A CA 1
ATOM 489 C C . TYR A 1 69 ? -7.411 1.962 4.436 1.00 92.94 69 TYR A C 1
ATOM 491 O O . TYR A 1 69 ? -7.577 0.783 4.726 1.00 92.94 69 TYR A O 1
ATOM 499 N N . ALA A 1 70 ? -8.216 2.930 4.880 1.00 92.81 70 ALA A N 1
ATOM 500 C CA . ALA A 1 70 ? -9.362 2.666 5.747 1.00 92.81 70 ALA A CA 1
ATOM 501 C C . ALA A 1 70 ? -10.333 1.663 5.100 1.00 92.81 70 ALA A C 1
ATOM 503 O O . ALA A 1 70 ? -10.751 0.700 5.744 1.00 92.81 70 ALA A O 1
ATOM 504 N N . LEU A 1 71 ? -10.604 1.814 3.797 1.00 91.88 71 LEU A N 1
ATOM 505 C CA . LEU A 1 71 ? -11.403 0.845 3.048 1.00 91.88 71 LEU A CA 1
ATOM 506 C C . LEU A 1 71 ? -10.732 -0.536 2.990 1.00 91.88 71 LEU A C 1
ATOM 508 O O . LEU A 1 71 ? -11.399 -1.540 3.224 1.00 91.88 71 LEU A O 1
ATOM 512 N N . LYS A 1 72 ? -9.418 -0.615 2.732 1.00 90.50 72 LYS A N 1
ATOM 513 C CA . LYS A 1 72 ? -8.695 -1.903 2.718 1.00 90.50 72 LYS A CA 1
ATOM 514 C C . LYS A 1 72 ? -8.624 -2.582 4.084 1.00 90.50 72 LYS A C 1
ATOM 516 O O . LYS A 1 72 ? -8.635 -3.808 4.129 1.00 90.50 72 LYS A O 1
ATOM 521 N N . MET A 1 73 ? -8.561 -1.818 5.174 1.00 90.81 73 MET A N 1
ATOM 522 C CA . MET A 1 73 ? -8.586 -2.355 6.539 1.00 90.81 73 MET A CA 1
ATOM 523 C C . MET A 1 73 ? -9.935 -3.009 6.856 1.00 90.81 73 MET A C 1
ATOM 525 O O . MET A 1 73 ? -9.966 -4.049 7.507 1.00 90.81 73 MET A O 1
ATOM 529 N N . LEU A 1 74 ? -11.039 -2.424 6.379 1.00 88.06 74 LEU A N 1
ATOM 530 C CA . LEU A 1 74 ? -12.387 -2.971 6.564 1.00 88.06 74 LEU A CA 1
ATOM 531 C C . LEU A 1 74 ? -12.694 -4.113 5.589 1.00 88.06 74 LEU A C 1
ATOM 533 O O . LEU A 1 74 ? -13.377 -5.070 5.948 1.00 88.06 74 LEU A O 1
ATOM 537 N N . LEU A 1 75 ? -12.198 -4.009 4.355 1.00 87.62 75 LEU A N 1
ATOM 538 C CA . LEU A 1 75 ? -12.551 -4.896 3.255 1.00 87.62 75 LEU A CA 1
ATOM 539 C C . LEU A 1 75 ? -11.301 -5.348 2.468 1.00 87.62 75 LEU A C 1
ATOM 541 O O . LEU A 1 75 ? -11.070 -4.899 1.339 1.00 87.62 75 LEU A O 1
ATOM 545 N N . PRO A 1 76 ? -10.487 -6.273 3.021 1.00 85.38 76 PRO A N 1
ATOM 546 C CA . PRO A 1 76 ? -9.239 -6.739 2.408 1.00 85.38 76 PRO A CA 1
ATOM 547 C C . PRO A 1 76 ? -9.478 -7.768 1.281 1.00 85.38 76 PRO A C 1
ATOM 549 O O . PRO A 1 76 ? -8.924 -8.868 1.283 1.00 85.38 76 PRO A O 1
ATOM 552 N N . LEU A 1 77 ? -10.326 -7.438 0.298 1.00 82.62 77 LEU A N 1
ATOM 553 C CA . LEU A 1 77 ? -10.758 -8.374 -0.753 1.00 82.62 77 LEU A CA 1
ATOM 554 C C . LEU A 1 77 ? -9.733 -8.593 -1.865 1.00 82.62 77 LEU A C 1
ATOM 556 O O . LEU A 1 77 ? -9.672 -9.691 -2.418 1.00 82.62 77 LEU A O 1
ATOM 560 N N . ARG A 1 78 ? -8.925 -7.585 -2.196 1.00 81.00 78 ARG A N 1
ATOM 561 C CA . ARG A 1 78 ? -7.836 -7.684 -3.177 1.00 81.00 78 ARG A CA 1
ATOM 562 C C . ARG A 1 78 ? -6.568 -7.111 -2.560 1.00 81.00 78 ARG A C 1
ATOM 564 O O . ARG A 1 78 ? -6.490 -5.903 -2.322 1.00 81.00 78 ARG A O 1
ATOM 571 N N . LEU A 1 79 ? -5.622 -7.999 -2.271 1.00 83.75 79 LEU A N 1
ATOM 572 C CA . LEU A 1 79 ? -4.313 -7.682 -1.705 1.00 83.75 79 LEU A CA 1
ATOM 573 C C . LEU A 1 79 ? -3.250 -8.045 -2.743 1.00 83.75 79 LEU A C 1
ATOM 575 O O . LEU A 1 79 ? -3.352 -9.091 -3.385 1.00 83.75 79 LEU A O 1
ATOM 579 N N . THR A 1 80 ? -2.259 -7.185 -2.922 1.00 83.25 80 THR A N 1
ATOM 580 C CA . THR A 1 80 ? -1.184 -7.325 -3.907 1.00 83.25 80 THR A CA 1
ATOM 581 C C . THR A 1 80 ? 0.091 -6.727 -3.343 1.00 83.25 80 THR A C 1
ATOM 583 O O . THR A 1 80 ? 0.053 -5.736 -2.638 1.00 83.25 80 THR A O 1
ATOM 586 N N . THR A 1 81 ? 1.245 -7.303 -3.651 1.00 81.56 81 THR A N 1
ATOM 587 C CA . THR A 1 81 ? 2.528 -6.793 -3.143 1.00 81.56 81 THR A CA 1
ATOM 588 C C . THR A 1 81 ? 2.991 -5.516 -3.831 1.00 81.56 81 THR A C 1
ATOM 590 O O . THR A 1 81 ? 3.804 -4.780 -3.270 1.00 81.56 81 THR A O 1
ATOM 593 N N . GLU A 1 82 ? 2.487 -5.266 -5.036 1.00 80.62 82 GLU A N 1
ATOM 594 C CA . GLU A 1 82 ? 2.828 -4.116 -5.861 1.00 80.62 82 GLU A CA 1
ATOM 595 C C . GLU A 1 82 ? 1.550 -3.558 -6.474 1.00 80.62 82 GLU A C 1
ATOM 597 O O . GLU A 1 82 ? 0.734 -4.321 -6.999 1.00 80.62 82 GLU A O 1
ATOM 602 N N . TYR A 1 83 ? 1.390 -2.240 -6.412 1.00 82.06 83 TYR A N 1
ATOM 603 C CA . TYR A 1 83 ? 0.250 -1.545 -6.995 1.00 82.06 83 TYR A CA 1
ATOM 604 C C . TYR A 1 83 ? 0.671 -0.858 -8.283 1.00 82.06 83 TYR A C 1
ATOM 606 O O . TYR A 1 83 ? 1.757 -0.295 -8.384 1.00 82.06 83 TYR A O 1
ATOM 614 N N . GLY A 1 84 ? -0.180 -0.944 -9.302 1.00 69.00 84 GLY A N 1
ATOM 615 C CA . GLY A 1 84 ? 0.098 -0.330 -10.596 1.00 69.00 84 GLY A CA 1
ATOM 616 C C . GLY A 1 84 ? -0.245 1.149 -10.661 1.00 69.00 84 GLY A C 1
ATOM 617 O O . GLY A 1 84 ? -1.004 1.655 -9.839 1.00 69.00 84 GLY A O 1
ATOM 618 N N . PHE A 1 85 ? 0.239 1.799 -11.720 1.00 62.00 85 PHE A N 1
ATOM 619 C CA . PHE A 1 85 ? 0.047 3.227 -11.992 1.00 62.00 85 PHE A CA 1
ATOM 620 C C . PHE A 1 85 ? -1.430 3.646 -11.966 1.00 62.00 85 PHE A C 1
ATOM 622 O O . PHE A 1 85 ? -1.774 4.700 -11.448 1.00 62.00 85 PHE A O 1
ATOM 629 N N . ALA A 1 86 ? -2.332 2.787 -12.452 1.00 56.78 86 ALA A N 1
ATOM 630 C CA . ALA A 1 86 ? -3.774 3.049 -12.458 1.00 56.78 86 ALA A CA 1
ATOM 631 C C . ALA A 1 86 ? -4.402 3.160 -11.055 1.00 56.78 86 ALA A C 1
ATOM 633 O O . ALA A 1 86 ? -5.491 3.701 -10.910 1.00 56.78 86 ALA A O 1
ATOM 634 N N . GLU A 1 87 ? -3.738 2.635 -10.027 1.00 63.62 87 GLU A N 1
ATOM 635 C CA . GLU A 1 87 ? -4.210 2.666 -8.644 1.00 63.62 87 GLU A CA 1
ATOM 636 C C . GLU A 1 87 ? -3.509 3.720 -7.781 1.00 63.62 87 GLU A C 1
ATOM 638 O O . GLU A 1 87 ? -3.870 3.879 -6.608 1.00 63.62 87 GLU A O 1
ATOM 643 N N . THR A 1 88 ? -2.509 4.396 -8.348 1.00 73.50 88 THR A N 1
ATOM 644 C CA . THR A 1 88 ? -1.554 5.257 -7.648 1.00 73.50 88 THR A CA 1
ATOM 645 C C . THR A 1 88 ? -1.287 6.565 -8.400 1.00 73.50 88 THR A C 1
ATOM 647 O O . THR A 1 88 ? -0.228 7.172 -8.266 1.00 73.50 88 THR A O 1
ATOM 650 N N . GLN A 1 89 ? -2.247 7.025 -9.202 1.00 81.56 89 GLN A N 1
ATOM 651 C CA . GLN A 1 89 ? -2.127 8.321 -9.864 1.00 81.56 89 GLN A CA 1
ATOM 652 C C . GLN A 1 89 ? -2.163 9.450 -8.835 1.00 81.56 89 GLN A C 1
ATOM 654 O O . GLN A 1 89 ? -2.960 9.425 -7.895 1.00 81.56 89 GLN A O 1
ATOM 659 N N . VAL A 1 90 ? -1.304 10.448 -9.035 1.00 89.75 90 VAL A N 1
ATOM 660 C CA . VAL A 1 90 ? -1.319 11.667 -8.229 1.00 89.75 90 VAL A CA 1
ATOM 661 C C . VAL A 1 90 ? -2.574 12.453 -8.580 1.00 89.75 90 VAL A C 1
ATOM 663 O O . VAL A 1 90 ? -2.797 12.812 -9.735 1.00 89.75 90 VAL A O 1
ATOM 666 N N . VAL A 1 91 ? -3.397 12.718 -7.575 1.00 93.00 91 VAL A N 1
ATOM 667 C CA . VAL A 1 91 ? -4.582 13.559 -7.699 1.00 93.00 91 VAL A CA 1
ATOM 668 C C . VAL A 1 91 ? -4.149 15.022 -7.564 1.00 93.00 91 VAL A C 1
ATOM 670 O O . VAL A 1 91 ? -3.612 15.388 -6.515 1.00 93.00 91 VAL A O 1
ATOM 673 N N . PRO A 1 92 ? -4.357 15.879 -8.577 1.00 93.88 92 PRO A N 1
ATOM 674 C CA . PRO A 1 92 ? -4.065 17.303 -8.450 1.00 93.88 92 PRO A CA 1
ATOM 675 C C . PRO A 1 92 ? -4.986 17.961 -7.414 1.00 93.88 92 PRO A C 1
ATOM 677 O O . PRO A 1 92 ? -6.114 17.518 -7.187 1.00 93.88 92 PRO A O 1
ATOM 680 N N . LEU A 1 93 ? -4.525 19.051 -6.793 1.00 94.56 93 LEU A N 1
ATOM 681 C CA . LEU A 1 93 ? -5.320 19.785 -5.799 1.00 94.56 93 LEU A CA 1
ATOM 682 C C . LEU A 1 93 ? -6.638 20.307 -6.378 1.00 94.56 93 LEU A C 1
ATOM 684 O O . LEU A 1 93 ? -7.670 20.261 -5.710 1.00 94.56 93 LEU A O 1
ATOM 688 N N . LEU A 1 94 ? -6.604 20.774 -7.623 1.00 94.62 94 LEU A N 1
ATOM 689 C CA . LEU A 1 94 ? -7.765 21.284 -8.336 1.00 94.62 94 LEU A CA 1
ATOM 690 C C . LEU A 1 94 ? -8.207 20.304 -9.434 1.00 94.62 94 LEU A C 1
ATOM 692 O O . LEU A 1 94 ? -7.363 19.642 -10.037 1.00 94.62 94 LEU A O 1
ATOM 696 N N . PRO A 1 95 ? -9.521 20.215 -9.704 1.00 94.00 95 PRO A N 1
ATOM 697 C CA . PRO A 1 95 ? -10.572 21.045 -9.105 1.00 94.00 95 PRO A CA 1
ATOM 698 C C . PRO A 1 95 ? -11.093 20.522 -7.754 1.00 94.00 95 PRO A C 1
ATOM 700 O O . PRO A 1 95 ? -11.706 21.281 -7.013 1.00 94.00 95 PRO A O 1
ATOM 703 N N . TRP A 1 96 ? -10.853 19.251 -7.411 1.00 95.25 96 TRP A N 1
ATOM 704 C CA . TRP A 1 96 ? -11.521 18.602 -6.273 1.00 95.25 96 TRP A CA 1
ATOM 705 C C . TRP A 1 96 ? -10.586 17.959 -5.240 1.00 95.25 96 TRP A C 1
ATOM 707 O O . TRP A 1 96 ? -11.034 17.687 -4.126 1.00 95.25 96 TRP A O 1
ATOM 717 N N . GLY A 1 97 ? -9.309 17.711 -5.560 1.00 95.25 97 GLY A N 1
ATOM 718 C CA . GLY A 1 97 ? -8.395 16.957 -4.692 1.00 95.25 97 GLY A CA 1
ATOM 719 C C . GLY A 1 97 ? -8.216 17.581 -3.306 1.00 95.25 97 GLY A C 1
ATOM 720 O O . GLY A 1 97 ? -8.287 16.881 -2.295 1.00 95.25 97 GLY A O 1
ATOM 721 N N . ALA A 1 98 ? -8.075 18.907 -3.243 1.00 96.75 98 ALA A N 1
ATOM 722 C CA . ALA A 1 98 ? -7.983 19.652 -1.990 1.00 96.75 98 ALA A CA 1
ATOM 723 C C . ALA A 1 98 ? -9.274 19.540 -1.164 1.00 96.75 98 ALA A C 1
ATOM 725 O O . ALA A 1 98 ? -9.220 19.243 0.028 1.00 96.75 98 ALA A O 1
ATOM 726 N N . ALA A 1 99 ? -10.437 19.714 -1.800 1.00 97.62 99 ALA A N 1
ATOM 727 C CA . ALA A 1 99 ? -11.733 19.615 -1.132 1.00 97.62 99 ALA A CA 1
ATOM 728 C C . ALA A 1 99 ? -11.988 18.201 -0.584 1.00 97.62 99 ALA A C 1
ATOM 730 O O . ALA A 1 99 ? -12.428 18.051 0.555 1.00 97.62 99 ALA A O 1
ATOM 731 N N . ALA A 1 100 ? -11.650 17.160 -1.351 1.00 96.88 100 ALA A N 1
ATOM 732 C CA . ALA A 1 100 ? -11.771 15.774 -0.910 1.00 96.88 100 ALA A CA 1
ATOM 733 C C . ALA A 1 100 ? -10.832 15.456 0.267 1.00 96.88 100 ALA A C 1
ATOM 735 O O . ALA A 1 100 ? -11.255 14.820 1.234 1.00 96.88 100 ALA A O 1
ATOM 736 N N . ALA A 1 101 ? -9.583 15.937 0.229 1.00 97.25 101 ALA A N 1
ATOM 737 C CA . ALA A 1 101 ? -8.643 15.770 1.334 1.00 97.25 101 ALA A CA 1
ATOM 738 C C . ALA A 1 101 ? -9.136 16.483 2.606 1.00 97.25 101 ALA A C 1
ATOM 740 O O . ALA A 1 101 ? -9.180 15.874 3.675 1.00 97.25 101 ALA A O 1
ATOM 741 N N . LEU A 1 102 ? -9.581 17.739 2.493 1.00 98.06 102 LEU A N 1
ATOM 742 C CA . LEU A 1 102 ? -10.145 18.500 3.613 1.00 98.06 102 LEU A CA 1
ATOM 743 C C . LEU A 1 102 ? -11.408 17.842 4.180 1.00 98.06 102 LEU A C 1
ATOM 745 O O . LEU A 1 102 ? -11.544 17.731 5.397 1.00 98.06 102 LEU A O 1
ATOM 749 N N . GLY A 1 103 ? -12.300 17.349 3.317 1.00 98.25 103 GLY A N 1
ATOM 750 C CA . GLY A 1 103 ? -13.494 16.612 3.726 1.00 98.25 103 GLY A CA 1
ATOM 751 C C . GLY A 1 103 ? -13.155 15.343 4.507 1.00 98.25 103 GLY A C 1
ATOM 752 O O . GLY A 1 103 ? -13.775 15.060 5.533 1.00 98.25 103 GLY A O 1
ATOM 753 N N . LEU A 1 104 ? -12.122 14.608 4.086 1.00 97.38 104 LEU A N 1
ATOM 754 C CA . LEU A 1 104 ? -11.664 13.421 4.801 1.00 97.38 104 LEU A CA 1
ATOM 755 C C . LEU A 1 104 ? -11.037 13.779 6.157 1.00 97.38 104 LEU A C 1
ATOM 757 O O . LEU A 1 104 ? -11.340 13.121 7.152 1.00 97.38 104 LEU A O 1
ATOM 761 N N . VAL A 1 105 ? -10.234 14.846 6.237 1.00 97.88 105 VAL A N 1
ATOM 762 C CA . VAL A 1 105 ? -9.714 15.361 7.519 1.00 97.88 105 VAL A CA 1
ATOM 763 C C . VAL A 1 105 ? -10.860 15.762 8.450 1.00 97.88 105 VAL A C 1
ATOM 765 O O . VAL A 1 105 ? -10.862 15.376 9.622 1.00 97.88 105 VAL A O 1
ATOM 768 N N . ALA A 1 106 ? -11.862 16.484 7.943 1.00 98.25 106 ALA A N 1
ATOM 769 C CA . ALA A 1 106 ? -13.044 16.881 8.706 1.00 98.25 106 ALA A CA 1
ATOM 770 C C . ALA A 1 106 ? -13.840 15.665 9.214 1.00 98.25 106 ALA A C 1
ATOM 772 O O . ALA A 1 106 ? -14.229 15.620 10.380 1.00 98.25 106 ALA A O 1
ATOM 773 N N . ALA A 1 107 ? -14.023 14.634 8.384 1.00 97.88 107 ALA A N 1
ATOM 774 C CA . ALA A 1 107 ? -14.690 13.398 8.788 1.00 97.88 107 ALA A CA 1
ATOM 775 C C . ALA A 1 107 ? -13.912 12.649 9.886 1.00 97.88 107 ALA A C 1
ATOM 777 O O . ALA A 1 107 ? -14.492 12.246 10.897 1.00 97.88 107 ALA A O 1
ATOM 778 N N . TRP A 1 108 ? -12.592 12.505 9.729 1.00 97.06 108 TRP A N 1
ATOM 779 C CA . TRP A 1 108 ? -11.731 11.847 10.717 1.00 97.06 108 TRP A CA 1
ATOM 780 C C . TRP A 1 108 ? -11.715 12.586 12.056 1.00 97.06 108 TRP A C 1
ATOM 782 O O . TRP A 1 108 ? -11.859 11.963 13.110 1.00 97.06 108 TRP A O 1
ATOM 792 N N . THR A 1 109 ? -11.568 13.910 12.028 1.00 97.94 109 THR A N 1
ATOM 793 C CA . THR A 1 109 ? -11.577 14.751 13.234 1.00 97.94 109 THR A CA 1
ATOM 794 C C . THR A 1 109 ? -12.951 14.786 13.900 1.00 97.94 109 THR A C 1
ATOM 796 O O . THR A 1 109 ? -13.039 14.662 15.121 1.00 97.94 109 THR A O 1
ATOM 799 N N . GLY A 1 110 ? -14.035 14.855 13.125 1.00 98.25 110 GLY A N 1
ATOM 800 C CA . GLY A 1 110 ? -15.398 14.749 13.642 1.00 98.25 110 GLY A CA 1
ATOM 801 C C . GLY A 1 110 ? -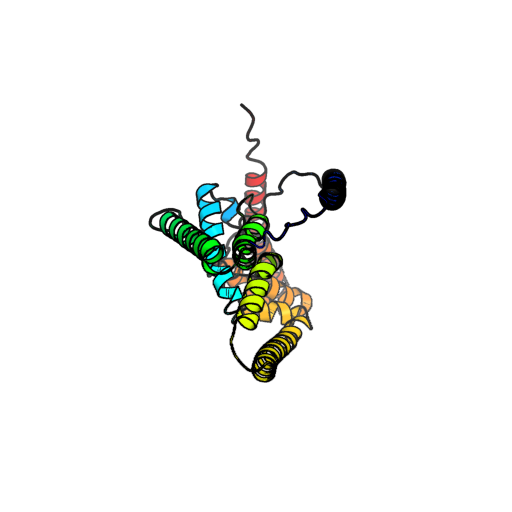15.636 13.423 14.369 1.00 98.25 110 GLY A C 1
ATOM 802 O O . GLY A 1 110 ? -16.108 13.416 15.509 1.00 98.25 110 GLY A O 1
ATOM 803 N N . ALA A 1 111 ? -15.228 12.303 13.764 1.00 97.62 111 ALA A N 1
ATOM 804 C CA . ALA A 1 111 ? -15.291 10.986 14.396 1.00 97.62 111 ALA A CA 1
ATOM 805 C C . ALA A 1 111 ? -14.447 10.920 15.681 1.00 97.62 111 ALA A C 1
ATOM 807 O O . ALA A 1 111 ? -14.923 10.406 16.693 1.00 97.62 111 ALA A O 1
ATOM 808 N N . LEU A 1 112 ? -13.247 11.512 15.690 1.00 98.25 112 LEU A N 1
ATOM 809 C CA . LEU A 1 112 ? -12.407 11.600 16.887 1.00 98.25 112 LEU A CA 1
ATOM 810 C C . LEU A 1 112 ? -13.128 12.317 18.036 1.00 98.25 112 LEU A C 1
ATOM 812 O O . LEU A 1 112 ? -13.166 11.806 19.156 1.00 98.25 112 LEU A O 1
ATOM 816 N N . VAL A 1 113 ? -13.732 13.477 17.760 1.00 98.31 113 VAL A N 1
ATOM 817 C CA . VAL A 1 113 ? -14.475 14.259 18.761 1.00 98.31 113 VAL A CA 1
ATOM 818 C C . VAL A 1 113 ? -15.668 13.468 19.297 1.00 98.31 113 VAL A C 1
ATOM 820 O O . VAL A 1 113 ? -15.898 13.451 20.508 1.00 98.31 113 VAL A O 1
ATOM 823 N N . VAL A 1 114 ? -16.411 12.780 18.427 1.00 98.25 114 VAL A N 1
ATOM 824 C CA . VAL A 1 114 ? -17.539 11.931 18.837 1.00 98.25 114 VAL A CA 1
ATOM 825 C C . VAL A 1 114 ? -17.065 10.778 19.719 1.00 98.25 114 VAL A C 1
ATOM 827 O O . VAL A 1 114 ? -17.632 10.576 20.792 1.00 98.25 114 VAL A O 1
ATOM 830 N N . LEU A 1 115 ? -16.015 10.054 19.326 1.00 97.69 115 LEU A N 1
ATOM 831 C CA . LEU A 1 115 ? -15.468 8.945 20.112 1.00 97.69 115 LEU A CA 1
ATOM 832 C C . LEU A 1 115 ? -14.958 9.415 21.480 1.00 97.69 115 LEU A C 1
ATOM 834 O O . LEU A 1 115 ? -15.238 8.767 22.490 1.00 97.69 115 LEU A O 1
ATOM 838 N N . ALA A 1 116 ? -14.281 10.566 21.525 1.00 97.44 116 ALA A N 1
ATOM 839 C CA . ALA A 1 116 ? -13.756 11.149 22.756 1.00 97.44 116 ALA A CA 1
ATOM 840 C C . ALA A 1 116 ? -14.865 11.588 23.718 1.00 97.44 116 ALA A C 1
ATOM 842 O O . ALA A 1 116 ? -14.741 11.394 24.925 1.00 97.44 116 ALA A O 1
ATOM 843 N N . ARG A 1 117 ? -15.953 12.167 23.193 1.00 97.06 117 ARG A N 1
ATOM 844 C CA . ARG A 1 117 ? -17.049 12.707 24.012 1.00 97.06 117 ARG A CA 1
ATOM 845 C C . ARG A 1 117 ? -18.115 11.679 24.374 1.00 97.06 117 ARG A C 1
ATOM 847 O O . ARG A 1 117 ? -18.728 11.807 25.427 1.00 97.06 117 ARG A O 1
ATOM 854 N N . LYS A 1 118 ? -18.385 10.709 23.495 1.00 96.31 118 LYS A N 1
ATOM 855 C CA . LYS A 1 118 ? -19.553 9.816 23.604 1.00 96.31 118 LYS A CA 1
ATOM 856 C C . LYS A 1 118 ? -19.216 8.341 23.805 1.00 96.31 118 LYS A C 1
ATOM 858 O O . LYS A 1 118 ? -20.119 7.587 24.150 1.00 96.31 118 LYS A O 1
ATOM 863 N N . VAL A 1 119 ? -17.971 7.912 23.576 1.00 95.25 119 VAL A N 1
ATOM 864 C CA . VAL A 1 119 ? -17.596 6.488 23.649 1.00 95.25 119 VAL A CA 1
ATOM 865 C C . VAL A 1 119 ? -16.581 6.237 24.756 1.00 95.25 119 VAL A C 1
ATOM 867 O O . VAL A 1 119 ? -16.941 5.728 25.812 1.00 95.25 119 VAL A O 1
ATOM 870 N N . SER A 1 120 ? -15.307 6.556 24.531 1.00 96.50 120 SER A N 1
ATOM 871 C CA . SER A 1 120 ? -14.254 6.429 25.543 1.00 96.50 120 SER A CA 1
ATOM 872 C C . SER A 1 120 ? -12.960 7.095 25.080 1.00 96.50 120 SER A C 1
ATOM 874 O O . SER A 1 120 ? -12.679 7.174 23.882 1.00 96.50 120 SER A O 1
ATOM 876 N N . ALA A 1 121 ? -12.116 7.485 26.039 1.00 96.88 121 ALA A N 1
ATOM 877 C CA . ALA A 1 121 ? -10.763 7.959 25.751 1.00 96.88 121 ALA A CA 1
ATOM 878 C C . ALA A 1 121 ? -9.921 6.903 25.007 1.00 96.88 121 ALA A C 1
ATOM 880 O O . ALA A 1 121 ? -9.135 7.253 24.131 1.00 96.88 121 ALA A O 1
ATOM 881 N N . ALA A 1 122 ? -10.124 5.613 25.301 1.00 97.44 122 ALA A N 1
ATOM 882 C CA . ALA A 1 122 ? -9.440 4.519 24.613 1.00 97.44 122 ALA A CA 1
ATOM 883 C C . ALA A 1 122 ? -9.837 4.432 23.129 1.00 97.44 122 ALA A C 1
ATOM 885 O O . ALA A 1 122 ? -8.966 4.328 22.270 1.00 97.44 122 ALA A O 1
ATOM 886 N N . ALA A 1 123 ? -11.133 4.529 22.810 1.00 97.81 123 ALA A N 1
ATOM 887 C CA . ALA A 1 123 ? -11.600 4.538 21.424 1.00 97.81 123 ALA A CA 1
ATOM 888 C C . ALA A 1 123 ? -11.083 5.766 20.659 1.00 97.81 123 ALA A C 1
ATOM 890 O O . ALA A 1 123 ? -10.620 5.639 19.529 1.00 97.81 123 ALA A O 1
ATOM 891 N N . ALA A 1 124 ? -11.096 6.944 21.288 1.00 98.06 124 ALA A N 1
ATOM 892 C CA . ALA A 1 124 ? -10.534 8.156 20.696 1.00 98.06 124 ALA A CA 1
ATOM 893 C C . ALA A 1 124 ? -9.031 8.021 20.412 1.00 98.06 124 ALA A C 1
ATOM 895 O O . ALA A 1 124 ? -8.581 8.359 19.321 1.00 98.06 124 ALA A O 1
ATOM 896 N N . PHE A 1 125 ? -8.267 7.475 21.362 1.00 98.06 125 PHE A N 1
ATOM 897 C CA . PHE A 1 125 ? -6.840 7.213 21.186 1.00 98.06 125 PHE A CA 1
ATOM 898 C C . PHE A 1 125 ? -6.576 6.258 20.016 1.00 98.06 125 PHE A C 1
ATOM 900 O O . PHE A 1 125 ? -5.763 6.564 19.149 1.00 98.06 125 PHE A O 1
ATOM 907 N N . LEU A 1 126 ? -7.289 5.130 19.951 1.00 98.19 126 LEU A N 1
ATOM 908 C CA . LEU A 1 126 ? -7.120 4.141 18.883 1.00 98.19 126 LEU A CA 1
ATOM 909 C C . LEU A 1 126 ? -7.528 4.683 17.508 1.00 98.19 126 LEU A C 1
ATOM 911 O O . LEU A 1 126 ? -6.908 4.341 16.506 1.00 98.19 126 LEU A O 1
ATOM 915 N N . TRP A 1 127 ? -8.535 5.555 17.453 1.00 97.81 127 TRP A N 1
ATOM 916 C CA . TRP A 1 127 ? -8.912 6.249 16.225 1.00 97.81 127 TRP A CA 1
ATOM 917 C C . TRP A 1 127 ? -7.852 7.265 15.793 1.00 97.81 127 TRP A C 1
ATOM 919 O O . TRP A 1 127 ? -7.448 7.263 14.636 1.00 97.81 127 TRP A O 1
ATOM 929 N N . ALA A 1 128 ? -7.336 8.080 16.720 1.00 97.75 128 ALA A N 1
ATOM 930 C CA . ALA A 1 128 ? -6.250 9.025 16.446 1.00 97.75 128 ALA A CA 1
ATOM 931 C C . ALA A 1 128 ? -4.932 8.327 16.065 1.00 97.75 128 ALA A C 1
ATOM 933 O O . ALA A 1 128 ? -4.144 8.873 15.292 1.00 97.75 128 ALA A O 1
ATOM 934 N N . TRP A 1 129 ? -4.702 7.110 16.569 1.00 97.69 129 TRP A N 1
ATOM 935 C CA . TRP A 1 129 ? -3.520 6.312 16.254 1.00 97.69 129 TRP A CA 1
ATOM 936 C C . TRP A 1 129 ? -3.387 6.025 14.757 1.00 97.69 129 TRP A C 1
ATOM 938 O O . TRP A 1 129 ? -2.277 6.056 14.237 1.00 97.69 129 TRP A O 1
ATOM 948 N N . VAL A 1 130 ? -4.495 5.772 14.052 1.00 96.62 130 VAL A N 1
ATOM 949 C CA . VAL A 1 130 ? -4.466 5.385 12.632 1.00 96.62 130 VAL A CA 1
ATOM 950 C C . VAL A 1 130 ? -3.776 6.448 11.756 1.00 96.62 130 VAL A C 1
ATOM 952 O O . VAL A 1 130 ? -2.753 6.114 11.154 1.00 96.62 130 VAL A O 1
ATOM 955 N N . PRO A 1 131 ? -4.242 7.715 11.687 1.00 95.75 131 PRO A N 1
ATOM 956 C CA . PRO A 1 131 ? -3.564 8.753 10.913 1.00 95.75 131 PRO A CA 1
ATOM 957 C C . PRO A 1 131 ? -2.183 9.107 11.477 1.00 95.75 131 PRO A C 1
ATOM 959 O O . PRO A 1 131 ? -1.279 9.397 10.698 1.00 95.75 131 PRO A O 1
ATOM 962 N N . LEU A 1 132 ? -1.990 9.059 12.801 1.00 95.06 132 LEU A N 1
ATOM 963 C CA . LEU A 1 132 ? -0.706 9.395 13.424 1.00 95.06 132 LEU A CA 1
ATOM 964 C C . LEU A 1 132 ? 0.395 8.402 13.030 1.00 95.06 132 LEU A C 1
ATOM 966 O O . LEU A 1 132 ? 1.468 8.805 12.590 1.00 95.06 132 LEU A O 1
ATOM 970 N N . ALA A 1 133 ? 0.116 7.104 13.144 1.00 94.75 133 ALA A N 1
ATOM 971 C CA . ALA A 1 133 ? 1.027 6.055 12.706 1.00 94.75 133 ALA A CA 1
ATOM 972 C C . ALA A 1 133 ? 1.222 6.090 11.185 1.00 94.75 133 ALA A C 1
ATOM 974 O O . ALA A 1 133 ? 2.326 5.856 10.695 1.00 94.75 133 ALA A O 1
ATOM 975 N N . PHE A 1 134 ? 0.163 6.411 10.436 1.00 94.44 134 PHE A N 1
ATOM 976 C CA . PHE A 1 134 ? 0.225 6.488 8.983 1.00 94.44 134 PHE A CA 1
ATOM 977 C C . PHE A 1 134 ? 1.046 7.685 8.495 1.00 94.44 134 PHE A C 1
ATOM 979 O O . PHE A 1 134 ? 1.683 7.586 7.457 1.00 94.44 134 PHE A O 1
ATOM 986 N N . ALA A 1 135 ? 1.115 8.793 9.237 1.00 93.25 135 ALA A N 1
ATOM 987 C CA . ALA A 1 135 ? 1.898 9.967 8.840 1.00 93.25 135 ALA A CA 1
ATOM 988 C C . ALA A 1 135 ? 3.388 9.649 8.596 1.00 93.25 135 ALA A C 1
ATOM 990 O O . ALA A 1 135 ? 4.023 10.281 7.752 1.00 93.25 135 ALA A O 1
ATOM 991 N N . VAL A 1 136 ? 3.924 8.632 9.282 1.00 90.12 136 VAL A N 1
ATOM 992 C CA . VAL A 1 136 ? 5.310 8.165 9.122 1.00 90.12 136 VAL A CA 1
ATOM 993 C C . VAL A 1 136 ? 5.517 7.427 7.795 1.00 90.12 136 VAL A C 1
ATOM 995 O O . VAL A 1 136 ? 6.562 7.566 7.166 1.00 90.12 136 VAL A O 1
ATOM 998 N N . THR A 1 137 ? 4.530 6.646 7.351 1.00 90.69 137 THR A N 1
ATOM 999 C CA . THR A 1 137 ? 4.622 5.773 6.166 1.00 90.69 137 THR A CA 1
ATOM 1000 C C . THR A 1 137 ? 3.818 6.280 4.966 1.00 90.69 137 THR A C 1
ATOM 1002 O O . THR A 1 137 ? 3.885 5.701 3.888 1.00 90.69 137 THR A O 1
ATOM 1005 N N . GLY A 1 138 ? 3.054 7.356 5.130 1.00 90.50 138 GLY A N 1
ATOM 1006 C CA . GLY A 1 138 ? 2.044 7.819 4.184 1.00 90.50 138 GLY A CA 1
ATOM 1007 C C . GLY A 1 138 ? 2.506 8.894 3.210 1.00 90.50 138 GLY A C 1
ATOM 1008 O O . GLY A 1 138 ? 1.659 9.489 2.561 1.00 90.50 138 GLY A O 1
ATOM 1009 N N . ASN A 1 139 ? 3.810 9.167 3.101 1.00 92.19 139 ASN A N 1
ATOM 1010 C CA . ASN A 1 139 ? 4.372 10.268 2.301 1.00 92.19 139 ASN A CA 1
ATOM 1011 C C . ASN A 1 139 ? 4.042 11.687 2.820 1.00 92.19 139 ASN A C 1
ATOM 1013 O O . ASN A 1 139 ? 4.208 12.663 2.092 1.00 92.19 139 ASN A O 1
ATOM 1017 N N . VAL A 1 140 ? 3.596 11.833 4.074 1.00 92.62 140 VAL A N 1
ATOM 1018 C CA . VAL A 1 140 ? 3.260 13.147 4.660 1.00 92.62 140 VAL A CA 1
ATOM 1019 C C . VAL A 1 140 ? 4.531 13.960 4.917 1.00 92.62 140 VAL A C 1
ATOM 1021 O O . VAL A 1 140 ? 4.713 15.038 4.346 1.00 92.62 140 VAL A O 1
ATOM 1024 N N . LEU A 1 141 ? 5.432 13.414 5.740 1.00 88.62 141 LEU A N 1
ATOM 1025 C CA . LEU A 1 141 ? 6.664 14.093 6.151 1.00 88.62 141 LEU A CA 1
ATOM 1026 C C . LEU A 1 141 ? 7.629 14.264 4.972 1.00 88.62 141 LEU A C 1
ATOM 1028 O O . LEU A 1 141 ? 8.116 15.360 4.711 1.00 88.62 141 LEU A O 1
ATOM 1032 N N . PHE A 1 142 ? 7.855 13.185 4.228 1.00 87.31 142 PHE A N 1
ATOM 1033 C CA . PHE A 1 142 ? 8.702 13.137 3.040 1.00 87.31 142 PHE A CA 1
ATOM 1034 C C . PHE A 1 142 ? 8.259 11.975 2.137 1.00 87.31 142 PHE A C 1
ATOM 1036 O O . PHE A 1 142 ? 7.669 11.012 2.639 1.00 87.31 142 PHE A O 1
ATOM 1043 N N . PRO A 1 143 ? 8.520 12.039 0.818 1.00 88.19 143 PRO A N 1
ATOM 1044 C CA . PRO A 1 143 ? 8.295 10.910 -0.076 1.00 88.19 143 PRO A CA 1
ATOM 1045 C C . PRO A 1 143 ? 9.120 9.690 0.350 1.00 88.19 143 PRO A C 1
ATOM 1047 O O . PRO A 1 143 ? 10.304 9.803 0.659 1.00 88.19 143 PRO A O 1
ATOM 1050 N N . ILE A 1 144 ? 8.499 8.517 0.339 1.00 88.19 144 ILE A N 1
ATOM 1051 C CA . ILE A 1 144 ? 9.148 7.229 0.606 1.00 88.19 144 ILE A CA 1
ATOM 1052 C C . ILE A 1 144 ? 9.201 6.382 -0.670 1.00 88.19 144 ILE A C 1
ATOM 1054 O O . ILE A 1 144 ? 8.585 6.722 -1.676 1.00 88.19 144 ILE A O 1
ATOM 1058 N N . GLY A 1 145 ? 9.913 5.253 -0.651 1.00 84.94 145 GLY A N 1
ATOM 1059 C CA . GLY A 1 145 ? 10.137 4.402 -1.834 1.00 84.94 145 GLY A CA 1
ATOM 1060 C C . GLY A 1 145 ? 8.905 3.734 -2.454 1.00 84.94 145 GLY A C 1
ATOM 1061 O O . GLY A 1 145 ? 9.050 2.861 -3.302 1.00 84.94 145 GLY A O 1
ATOM 1062 N N . THR A 1 146 ? 7.697 4.072 -2.007 1.00 87.38 146 THR A N 1
ATOM 1063 C CA . THR A 1 146 ? 6.449 3.612 -2.609 1.00 87.38 146 THR A CA 1
ATOM 1064 C C . THR A 1 146 ? 5.317 4.575 -2.267 1.00 87.38 146 THR A C 1
ATOM 1066 O O . THR A 1 146 ? 5.214 5.082 -1.149 1.00 87.38 146 THR A O 1
ATOM 1069 N N . ILE A 1 147 ? 4.434 4.810 -3.225 1.00 88.50 147 ILE A N 1
ATOM 1070 C CA . ILE A 1 147 ? 3.240 5.629 -3.013 1.00 88.50 147 ILE A CA 1
ATOM 1071 C C . ILE A 1 147 ? 2.150 4.892 -2.219 1.00 88.50 147 ILE A C 1
ATOM 1073 O O . ILE A 1 147 ? 1.490 5.491 -1.371 1.00 88.50 147 ILE A O 1
ATOM 1077 N N . PHE A 1 148 ? 1.962 3.591 -2.457 1.00 89.81 148 PHE A N 1
ATOM 1078 C CA . PHE A 1 148 ? 0.890 2.801 -1.849 1.00 89.81 148 PHE A CA 1
ATOM 1079 C C . PHE A 1 148 ? 1.281 1.322 -1.729 1.00 89.81 148 PHE A C 1
ATOM 1081 O O . PHE A 1 148 ? 1.800 0.729 -2.669 1.00 89.81 148 PHE A O 1
ATOM 1088 N N . GLY A 1 149 ? 0.996 0.712 -0.579 1.00 89.62 149 GLY A N 1
ATOM 1089 C CA . GLY A 1 149 ? 1.246 -0.701 -0.308 1.00 89.62 149 GLY A CA 1
ATOM 1090 C C . GLY A 1 149 ? 0.750 -1.103 1.080 1.00 89.62 149 GLY A C 1
ATOM 1091 O O . GLY A 1 149 ? 0.897 -0.352 2.039 1.00 89.62 149 GLY A O 1
ATOM 1092 N N . GLU A 1 150 ? 0.189 -2.301 1.236 1.00 90.06 150 GLU A N 1
ATOM 1093 C CA . GLU A 1 150 ? -0.454 -2.734 2.490 1.00 90.06 150 GLU A CA 1
ATOM 1094 C C . GLU A 1 150 ? 0.508 -2.757 3.671 1.00 90.06 150 GLU A C 1
ATOM 1096 O O . GLU A 1 150 ? 0.103 -2.465 4.793 1.00 90.06 150 GLU A O 1
ATOM 1101 N N . ARG A 1 151 ? 1.793 -3.035 3.421 1.00 90.94 151 ARG A N 1
ATOM 1102 C CA . ARG A 1 151 ? 2.842 -3.016 4.452 1.00 90.94 151 ARG A CA 1
ATOM 1103 C C . ARG A 1 151 ? 2.969 -1.665 5.161 1.00 90.94 151 ARG A C 1
ATOM 1105 O O . ARG A 1 151 ? 3.381 -1.623 6.314 1.00 90.94 151 ARG A O 1
ATOM 1112 N N . LEU A 1 152 ? 2.580 -0.568 4.506 1.00 91.56 152 LEU A N 1
ATOM 1113 C CA . LEU A 1 152 ? 2.587 0.770 5.102 1.00 91.56 152 LEU A CA 1
ATOM 1114 C C . LEU A 1 152 ? 1.488 0.944 6.159 1.00 91.56 152 LEU A C 1
ATOM 1116 O O . LEU A 1 152 ? 1.589 1.828 7.009 1.00 91.56 152 LEU A O 1
ATOM 1120 N N . ALA A 1 153 ? 0.458 0.095 6.124 1.00 92.62 153 ALA A N 1
ATOM 1121 C CA . ALA A 1 153 ? -0.686 0.135 7.023 1.00 92.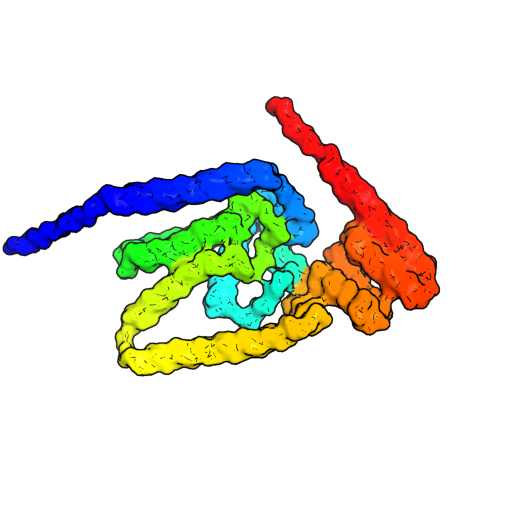62 153 ALA A CA 1
ATOM 1122 C C . ALA A 1 153 ? -0.545 -0.773 8.254 1.00 92.62 153 ALA A C 1
ATOM 1124 O O . ALA A 1 153 ? -1.424 -0.739 9.109 1.00 92.62 153 ALA A O 1
ATOM 1125 N N . TYR A 1 154 ? 0.537 -1.550 8.392 1.00 93.44 154 TYR A N 1
ATOM 1126 C CA . TYR A 1 154 ? 0.683 -2.518 9.491 1.00 93.44 154 TYR A CA 1
ATOM 1127 C C . TYR A 1 154 ? 0.671 -1.861 10.876 1.00 93.44 154 TYR A C 1
ATOM 1129 O O . TYR A 1 154 ? -0.035 -2.327 11.767 1.00 93.44 154 TYR A O 1
ATOM 1137 N N . LEU A 1 155 ? 1.395 -0.752 11.053 1.00 94.50 155 LEU A N 1
ATOM 1138 C CA . LEU A 1 155 ? 1.388 -0.008 12.315 1.00 94.50 155 LEU A CA 1
ATOM 1139 C C . LEU A 1 155 ? 0.058 0.744 12.554 1.00 94.50 155 LEU A C 1
ATOM 1141 O O . LEU A 1 155 ? -0.489 0.635 13.656 1.00 94.50 155 LEU A O 1
ATOM 1145 N N . PRO A 1 156 ? -0.520 1.443 11.553 1.00 94.69 156 PRO A N 1
ATOM 1146 C CA . PRO A 1 156 ? -1.881 1.980 11.647 1.00 94.69 156 PRO A CA 1
ATOM 1147 C C . PRO A 1 156 ? -2.949 0.949 12.039 1.00 94.69 156 PRO A C 1
ATOM 1149 O O . PRO A 1 156 ? -3.877 1.281 12.779 1.00 94.69 156 PRO A O 1
ATOM 1152 N N . LEU A 1 157 ? -2.809 -0.307 11.596 1.00 94.94 157 LEU A N 1
ATOM 1153 C CA . LEU A 1 157 ? -3.781 -1.378 11.833 1.00 94.94 157 LEU A CA 1
ATOM 1154 C C . LEU A 1 157 ? -4.000 -1.672 13.324 1.00 94.94 157 LEU A C 1
ATOM 1156 O O . LEU A 1 157 ? -5.079 -2.126 13.694 1.00 94.94 157 LEU A O 1
ATOM 1160 N N . LEU A 1 158 ? -3.036 -1.360 14.197 1.00 96.19 158 LEU A N 1
ATOM 1161 C CA . LEU A 1 158 ? -3.207 -1.498 15.648 1.00 96.19 158 LEU A CA 1
ATOM 1162 C C . LEU A 1 158 ? -4.406 -0.690 16.168 1.00 96.19 158 LEU A C 1
ATOM 1164 O O . LEU A 1 158 ? -5.166 -1.185 17.001 1.00 96.19 158 LEU A O 1
ATOM 1168 N N . GLY A 1 159 ? -4.615 0.518 15.634 1.00 96.56 159 GLY A N 1
ATOM 1169 C CA . GLY A 1 159 ? -5.768 1.353 15.972 1.00 96.56 159 GLY A CA 1
ATOM 1170 C C . GLY A 1 159 ? -7.080 0.706 15.530 1.00 96.56 159 GLY A C 1
ATOM 1171 O O . GLY A 1 159 ? -8.007 0.557 16.326 1.00 96.56 159 GLY A O 1
ATOM 1172 N N . ALA A 1 160 ? -7.129 0.232 14.282 1.00 95.31 160 ALA A N 1
ATOM 1173 C CA . ALA A 1 160 ? -8.300 -0.439 13.719 1.00 95.31 160 ALA A CA 1
ATOM 1174 C C . ALA A 1 160 ? -8.653 -1.740 14.469 1.00 95.31 160 ALA A C 1
ATOM 1176 O O . ALA A 1 160 ? -9.808 -1.940 14.847 1.00 95.31 160 ALA A O 1
ATOM 1177 N N . CYS A 1 161 ? -7.666 -2.596 14.751 1.00 95.25 161 CYS A N 1
ATOM 1178 C CA . CYS A 1 161 ? -7.852 -3.832 15.516 1.00 95.25 161 CYS A CA 1
ATOM 1179 C C . CYS A 1 161 ? -8.312 -3.555 16.951 1.00 95.25 161 CYS A C 1
ATOM 1181 O O . CYS A 1 161 ? -9.216 -4.227 17.449 1.00 95.25 161 CYS A O 1
ATOM 1183 N N . GLY A 1 162 ? -7.734 -2.547 17.611 1.00 96.88 162 GLY A N 1
ATOM 1184 C CA . GLY A 1 162 ? -8.163 -2.138 18.946 1.00 96.88 162 GLY A CA 1
ATOM 1185 C C . GLY A 1 162 ? -9.618 -1.665 18.961 1.00 96.88 162 GLY A C 1
ATOM 1186 O O . GLY A 1 162 ? -10.388 -2.071 19.830 1.00 96.88 162 GLY A O 1
ATOM 1187 N N . LEU A 1 163 ? -10.023 -0.857 17.975 1.00 97.00 163 LEU A N 1
ATOM 1188 C CA . LEU A 1 163 ? -11.410 -0.406 17.827 1.00 97.00 163 LEU A CA 1
ATOM 1189 C C . LEU A 1 163 ? -12.368 -1.571 17.574 1.00 97.00 163 LEU A C 1
ATOM 1191 O O . LEU A 1 163 ? -13.433 -1.621 18.188 1.00 97.00 163 LEU A O 1
ATOM 1195 N N . ALA A 1 164 ? -11.982 -2.529 16.729 1.00 94.56 164 ALA A N 1
ATOM 1196 C CA . ALA A 1 164 ? -12.760 -3.744 16.501 1.00 94.56 164 ALA A CA 1
ATOM 1197 C C . ALA A 1 164 ? -12.923 -4.561 17.795 1.00 94.56 164 ALA A C 1
ATOM 1199 O O . ALA A 1 164 ? -14.025 -5.016 18.103 1.00 94.56 164 ALA A O 1
ATOM 1200 N N . GLY A 1 165 ? -11.857 -4.687 18.593 1.00 94.50 165 GLY A N 1
ATOM 1201 C CA . GLY A 1 165 ? -11.894 -5.340 19.903 1.00 94.50 165 GLY A CA 1
ATOM 1202 C C . GLY A 1 165 ? -12.828 -4.639 20.894 1.00 94.50 165 GLY A C 1
ATOM 1203 O O . GLY A 1 165 ? -13.658 -5.297 21.526 1.00 94.50 165 GLY A O 1
ATOM 1204 N N . LEU A 1 166 ? -12.759 -3.305 20.988 1.00 95.62 166 LEU A N 1
ATOM 1205 C CA . LEU A 1 166 ? -13.681 -2.513 21.813 1.00 95.62 166 LEU A CA 1
ATOM 1206 C C . LEU A 1 166 ? -15.134 -2.668 21.348 1.00 95.62 166 LEU A C 1
ATOM 1208 O O . LEU A 1 166 ? -16.023 -2.866 22.175 1.00 95.62 166 LEU A O 1
ATOM 1212 N N . GLY A 1 167 ? -15.374 -2.629 20.036 1.00 94.31 167 GLY A N 1
ATOM 1213 C CA . GLY A 1 167 ? -16.693 -2.852 19.450 1.00 94.31 167 GLY A CA 1
ATOM 1214 C C . GLY A 1 167 ? -17.246 -4.233 19.802 1.00 94.31 167 GLY A C 1
ATOM 1215 O O . GLY A 1 167 ? -18.368 -4.344 20.295 1.00 94.31 167 GLY A O 1
ATOM 1216 N N . LEU A 1 168 ? -16.436 -5.284 19.648 1.00 93.75 168 LEU A N 1
ATOM 1217 C CA . LEU A 1 168 ? -16.806 -6.652 20.010 1.00 93.75 168 LEU A CA 1
ATOM 1218 C C . LEU A 1 168 ? -17.134 -6.787 21.504 1.00 93.75 168 LEU A C 1
ATOM 1220 O O . LEU A 1 168 ? -18.104 -7.467 21.857 1.00 93.75 168 LEU A O 1
ATOM 1224 N N . ALA A 1 169 ? -16.358 -6.139 22.378 1.00 91.69 169 ALA A N 1
ATOM 1225 C CA . ALA A 1 169 ? -16.588 -6.117 23.821 1.00 91.69 169 ALA A CA 1
ATOM 1226 C C . ALA A 1 169 ? -17.877 -5.363 24.201 1.00 91.69 169 ALA A C 1
ATOM 1228 O O . ALA A 1 169 ? -18.586 -5.795 25.111 1.00 91.69 169 ALA A O 1
ATOM 1229 N N . ALA A 1 170 ? -18.223 -4.301 23.469 1.00 93.00 170 ALA A N 1
ATOM 1230 C CA . ALA A 1 170 ? -19.413 -3.486 23.713 1.00 93.00 170 ALA A CA 1
ATOM 1231 C C . ALA A 1 170 ? -20.736 -4.145 23.283 1.00 93.00 170 ALA A C 1
ATOM 1233 O O . ALA A 1 170 ? -21.795 -3.787 23.802 1.00 93.00 170 ALA A O 1
ATOM 1234 N N . LEU A 1 171 ? -20.705 -5.114 22.359 1.00 93.44 171 LEU A N 1
ATOM 1235 C CA . LEU A 1 171 ? -21.908 -5.856 21.963 1.00 93.44 171 LEU A CA 1
ATOM 1236 C C . LEU A 1 171 ? -22.584 -6.501 23.192 1.00 93.44 171 LEU A C 1
ATOM 1238 O O . LEU A 1 171 ? -21.918 -6.956 24.113 1.00 93.44 171 LEU A O 1
ATOM 1242 N N . ARG A 1 172 ? -23.917 -6.582 23.231 1.00 92.00 172 ARG A N 1
ATOM 1243 C CA . ARG A 1 172 ? -24.661 -7.260 24.312 1.00 92.00 172 ARG A CA 1
ATOM 1244 C C . ARG A 1 172 ? -25.201 -8.605 23.834 1.00 92.00 172 ARG A C 1
ATOM 1246 O O . ARG A 1 172 ? -26.389 -8.772 23.604 1.00 92.00 172 ARG A O 1
ATOM 1253 N N . THR A 1 173 ? -24.304 -9.569 23.645 1.00 93.81 173 THR A N 1
ATOM 1254 C CA . THR A 1 173 ? -24.646 -10.944 23.226 1.00 93.81 173 THR A CA 1
ATOM 1255 C C . THR A 1 173 ? -23.901 -11.985 24.069 1.00 93.81 173 THR A C 1
ATOM 1257 O O . THR A 1 173 ? -22.944 -11.652 24.770 1.00 93.81 173 THR A O 1
ATOM 1260 N N . ARG A 1 174 ? -24.319 -13.253 24.024 1.00 94.06 174 ARG A N 1
ATOM 1261 C CA . ARG A 1 174 ? -23.653 -14.334 24.769 1.00 94.06 174 ARG A CA 1
ATOM 1262 C C . ARG A 1 174 ? -22.219 -14.524 24.263 1.00 94.06 174 ARG A C 1
ATOM 1264 O O . ARG A 1 174 ? -21.990 -14.494 23.055 1.00 94.06 174 ARG A O 1
ATOM 1271 N N . VAL A 1 175 ? -21.273 -14.762 25.178 1.00 93.19 175 VAL A N 1
ATOM 1272 C CA . VAL A 1 175 ? -19.835 -14.888 24.860 1.00 93.19 175 VAL A CA 1
ATOM 1273 C C . VAL A 1 175 ? -19.594 -15.909 23.750 1.00 93.19 175 VAL A C 1
ATOM 1275 O O . VAL A 1 175 ? -18.926 -15.586 22.777 1.00 93.19 175 VAL A O 1
ATOM 1278 N N . TRP A 1 176 ? -20.242 -17.076 23.809 1.00 94.75 176 TRP A N 1
ATOM 1279 C CA . TRP A 1 176 ? -20.082 -18.119 22.791 1.00 94.75 176 TRP A CA 1
ATOM 1280 C C . TRP A 1 176 ? -20.471 -17.666 21.372 1.00 94.75 176 TRP A C 1
ATOM 1282 O O . TRP A 1 176 ? -19.801 -18.045 20.419 1.00 94.75 176 TRP A O 1
ATOM 1292 N N . ARG A 1 177 ? -21.491 -16.806 21.201 1.00 94.25 177 ARG A N 1
ATOM 1293 C CA . ARG A 1 177 ? -21.876 -1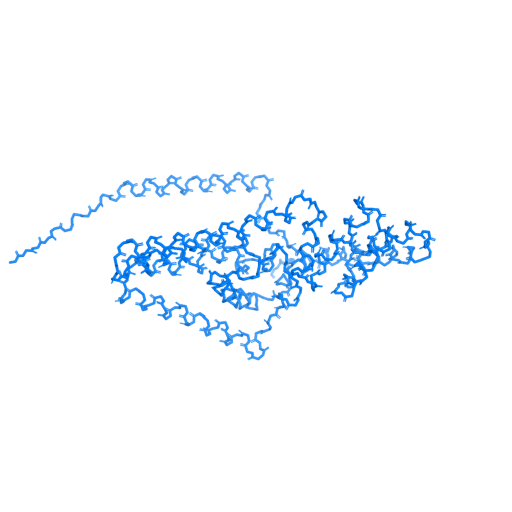6.282 19.873 1.00 94.25 177 ARG A CA 1
ATOM 1294 C C . ARG A 1 177 ? -20.785 -15.383 19.296 1.00 94.25 177 ARG A C 1
ATOM 1296 O O . ARG A 1 177 ? -20.497 -15.456 18.106 1.00 94.25 177 ARG A O 1
ATOM 1303 N N . ARG A 1 178 ? -20.162 -14.557 20.145 1.00 93.44 178 ARG A N 1
ATOM 1304 C CA . ARG A 1 178 ? -19.011 -13.720 19.764 1.00 93.44 178 ARG A CA 1
ATOM 1305 C C . ARG A 1 178 ? -17.804 -14.580 19.434 1.00 93.44 178 ARG A C 1
ATOM 1307 O O . ARG A 1 178 ? -17.162 -14.334 18.424 1.00 93.44 178 ARG A O 1
ATOM 1314 N N . SER A 1 179 ? -17.530 -15.593 20.254 1.00 93.69 179 SER A N 1
ATOM 1315 C CA . SER A 1 179 ? -16.435 -16.535 20.030 1.00 93.69 179 SER A CA 1
ATOM 1316 C C . SER A 1 179 ? -16.594 -17.269 18.705 1.00 93.69 179 SER A C 1
ATOM 1318 O O . SER A 1 179 ? -15.625 -17.342 17.964 1.00 93.69 179 SER A O 1
ATOM 1320 N N . ILE A 1 180 ? -17.803 -17.733 18.365 1.00 95.81 180 ILE A N 1
ATOM 1321 C CA . ILE A 1 180 ? -18.077 -18.336 17.055 1.00 95.81 180 ILE A CA 1
ATOM 1322 C C . ILE A 1 180 ? -17.829 -17.323 15.940 1.00 95.81 180 ILE A C 1
ATOM 1324 O O . ILE A 1 180 ? -17.082 -17.632 15.023 1.00 95.81 180 ILE A O 1
ATOM 1328 N N . ALA A 1 181 ? -18.379 -16.107 16.025 1.00 92.81 181 ALA A N 1
ATOM 1329 C CA . ALA A 1 181 ? -18.179 -15.095 14.986 1.00 92.81 181 ALA A CA 1
ATOM 1330 C C . ALA A 1 181 ? -16.689 -14.771 14.763 1.00 92.81 181 ALA A C 1
ATOM 1332 O O . ALA A 1 181 ? -16.222 -14.748 13.626 1.00 92.81 181 ALA A O 1
ATOM 1333 N N . VAL A 1 182 ? -15.925 -14.581 15.844 1.00 94.25 182 VAL A N 1
ATOM 1334 C CA . VAL A 1 182 ? -14.473 -14.367 15.779 1.00 94.25 182 VAL A CA 1
ATOM 1335 C C . VAL A 1 182 ? -13.767 -15.590 15.203 1.00 94.25 182 VAL A C 1
ATOM 1337 O O . VAL A 1 182 ? -12.951 -15.437 14.301 1.00 94.25 182 VAL A O 1
ATOM 1340 N N . ALA A 1 183 ? -14.095 -16.797 15.667 1.00 96.06 183 ALA A N 1
ATOM 1341 C CA . ALA A 1 183 ? -13.505 -18.033 15.164 1.00 96.06 183 ALA A CA 1
ATOM 1342 C C . ALA A 1 183 ? -13.775 -18.218 13.665 1.00 96.06 183 ALA A C 1
ATOM 1344 O O . ALA A 1 183 ? -12.866 -18.584 12.929 1.00 96.06 183 ALA A O 1
ATOM 1345 N N . THR A 1 184 ? -14.978 -17.894 13.185 1.00 95.62 184 THR A N 1
ATOM 1346 C CA . THR A 1 184 ? -15.317 -17.920 11.759 1.00 95.62 184 THR A CA 1
ATOM 1347 C C . THR A 1 184 ? -14.483 -16.913 10.972 1.00 95.62 184 THR A C 1
ATOM 1349 O O . THR A 1 184 ? -13.891 -17.282 9.960 1.00 95.62 184 THR A O 1
ATOM 1352 N N . VAL A 1 185 ? -14.377 -15.663 11.438 1.00 92.69 185 VAL A N 1
ATOM 1353 C CA . VAL A 1 185 ? -13.540 -14.641 10.785 1.00 92.69 185 VAL A CA 1
ATOM 1354 C C . VAL A 1 185 ? -12.077 -15.087 10.733 1.00 92.69 185 VAL A C 1
ATOM 1356 O O . VAL A 1 185 ? -11.450 -15.000 9.678 1.00 92.69 185 VAL A O 1
ATOM 1359 N N . LEU A 1 186 ? -11.543 -15.622 11.835 1.00 94.69 186 LEU A N 1
ATOM 1360 C CA . LEU A 1 186 ? -10.172 -16.127 11.910 1.00 94.69 186 LEU A CA 1
ATOM 1361 C C . LEU A 1 186 ? -9.950 -17.357 11.026 1.00 94.69 186 LEU A C 1
ATOM 1363 O O . LEU A 1 186 ? -8.899 -17.453 10.398 1.00 94.69 186 LEU A O 1
ATOM 1367 N N . ALA A 1 187 ? -10.920 -18.266 10.930 1.00 96.25 187 ALA A N 1
ATOM 1368 C CA . ALA A 1 187 ? -10.844 -19.431 10.055 1.00 96.25 187 ALA A CA 1
ATOM 1369 C C . ALA A 1 187 ? -10.813 -19.004 8.581 1.00 96.25 187 ALA A C 1
ATOM 1371 O O . ALA A 1 187 ? -9.930 -19.426 7.838 1.00 96.25 187 ALA A O 1
ATOM 1372 N N . VAL A 1 188 ? -11.705 -18.097 8.169 1.00 93.94 188 VAL A N 1
ATOM 1373 C CA . VAL A 1 188 ? -11.727 -17.549 6.803 1.00 93.94 188 VAL A CA 1
ATOM 1374 C C . VAL A 1 188 ? -10.430 -16.796 6.490 1.00 93.94 188 VAL A C 1
ATOM 1376 O O . VAL A 1 188 ? -9.836 -17.007 5.431 1.00 93.94 188 VAL A O 1
ATOM 1379 N N . ALA A 1 189 ? -9.949 -15.955 7.411 1.00 91.25 189 ALA A N 1
ATOM 1380 C CA . ALA A 1 189 ? -8.690 -15.231 7.243 1.00 91.25 189 ALA A CA 1
ATOM 1381 C C . ALA A 1 189 ? -7.484 -16.184 7.152 1.00 91.25 189 ALA A C 1
ATOM 1383 O O . ALA A 1 189 ? -6.613 -15.993 6.300 1.00 91.25 189 ALA A O 1
ATOM 1384 N N . SER A 1 190 ? -7.458 -17.239 7.971 1.00 94.44 190 SER A N 1
ATOM 1385 C CA . SER A 1 190 ? -6.415 -18.271 7.954 1.00 94.44 190 SER A CA 1
ATOM 1386 C C . SER A 1 190 ? -6.416 -19.053 6.643 1.00 94.44 190 SER A C 1
ATOM 1388 O O . SER A 1 190 ? -5.366 -19.196 6.022 1.00 94.44 190 SER A O 1
ATOM 1390 N N . LEU A 1 191 ? -7.587 -19.486 6.164 1.00 94.00 191 LEU A N 1
ATOM 1391 C CA . LEU A 1 191 ? -7.726 -20.178 4.878 1.00 94.00 191 LEU A CA 1
ATOM 1392 C C . LEU A 1 191 ? -7.267 -19.297 3.714 1.00 94.00 191 LEU A C 1
ATOM 1394 O O . LEU A 1 191 ? -6.510 -19.743 2.854 1.00 94.00 191 LEU A O 1
ATOM 1398 N N . ARG A 1 192 ? -7.662 -18.020 3.712 1.00 91.06 192 ARG A N 1
ATOM 1399 C CA . ARG A 1 192 ? -7.228 -17.048 2.703 1.00 91.06 192 ARG A CA 1
ATOM 1400 C C . ARG A 1 192 ? -5.716 -16.812 2.746 1.00 91.06 192 ARG A C 1
ATOM 1402 O O . ARG A 1 192 ? -5.087 -16.691 1.697 1.00 91.06 192 ARG A O 1
ATOM 1409 N N . THR A 1 193 ? -5.130 -16.773 3.941 1.00 91.31 193 THR A N 1
ATOM 1410 C CA . THR A 1 193 ? -3.677 -16.650 4.129 1.00 91.31 193 THR A CA 1
ATOM 1411 C C . THR A 1 193 ? -2.950 -17.889 3.612 1.00 91.31 193 THR A C 1
ATOM 1413 O O . THR A 1 193 ? -1.986 -17.755 2.864 1.00 91.31 193 THR A O 1
ATOM 1416 N N . ALA A 1 194 ? -3.447 -19.090 3.921 1.00 92.44 194 ALA A N 1
ATOM 1417 C CA . ALA A 1 194 ? -2.887 -20.340 3.416 1.00 92.44 194 ALA A CA 1
ATOM 1418 C C . ALA A 1 194 ? -2.972 -20.424 1.883 1.00 92.44 194 ALA A C 1
ATOM 1420 O O . ALA A 1 194 ? -1.984 -20.763 1.235 1.00 92.44 194 ALA A O 1
ATOM 1421 N N . ALA A 1 195 ? -4.112 -20.037 1.296 1.00 90.69 195 ALA A N 1
ATOM 1422 C CA . ALA A 1 195 ? -4.289 -19.949 -0.153 1.00 90.69 195 ALA A CA 1
ATOM 1423 C C . ALA A 1 195 ? -3.289 -18.968 -0.787 1.00 90.69 195 ALA A C 1
ATOM 1425 O O . ALA A 1 195 ? -2.636 -19.298 -1.773 1.00 90.69 195 ALA A O 1
ATOM 1426 N N . ARG A 1 196 ? -3.091 -17.792 -0.179 1.00 88.69 196 ARG A N 1
ATOM 1427 C CA . ARG A 1 196 ? -2.084 -16.818 -0.625 1.00 88.69 196 ARG A CA 1
ATOM 1428 C C . ARG A 1 196 ? -0.653 -17.342 -0.469 1.00 88.69 196 ARG A C 1
ATOM 1430 O O . ARG A 1 196 ? 0.204 -16.981 -1.266 1.00 88.69 196 ARG A O 1
ATOM 1437 N N . GLY A 1 197 ? -0.393 -18.220 0.499 1.00 91.06 197 GLY A N 1
ATOM 1438 C CA . GLY A 1 197 ? 0.903 -18.879 0.679 1.00 91.06 197 GLY A CA 1
ATOM 1439 C C . GLY A 1 197 ? 1.361 -19.689 -0.540 1.00 91.06 197 GLY A C 1
ATOM 1440 O O . GLY A 1 197 ? 2.562 -19.796 -0.778 1.00 91.06 197 GLY A O 1
ATOM 1441 N N . TYR A 1 198 ? 0.433 -20.191 -1.365 1.00 89.50 198 TYR A N 1
ATOM 1442 C CA . TYR A 1 198 ? 0.778 -20.873 -2.619 1.00 89.50 198 TYR A CA 1
ATOM 1443 C C . TYR A 1 198 ? 1.483 -19.953 -3.618 1.00 89.50 198 TYR A C 1
ATOM 1445 O O . TYR A 1 198 ? 2.398 -20.403 -4.308 1.00 89.50 198 TYR A O 1
ATOM 1453 N N . ASP A 1 199 ? 1.123 -18.668 -3.650 1.00 91.12 199 ASP A N 1
ATOM 1454 C CA . ASP A 1 199 ? 1.752 -17.694 -4.544 1.00 91.12 199 ASP A CA 1
ATOM 1455 C C . ASP A 1 199 ? 3.232 -17.473 -4.192 1.00 91.12 199 ASP A C 1
ATOM 1457 O O . ASP A 1 199 ? 4.022 -17.123 -5.060 1.00 91.12 199 ASP A O 1
ATOM 1461 N N . PHE A 1 200 ? 3.637 -17.729 -2.944 1.00 91.00 200 PHE A N 1
ATOM 1462 C CA . PHE A 1 200 ? 5.013 -17.548 -2.468 1.00 91.00 200 PHE A CA 1
ATOM 1463 C C . PHE A 1 200 ? 5.888 -18.807 -2.586 1.00 91.00 200 PHE A C 1
ATOM 1465 O O . PHE A 1 200 ? 7.044 -18.781 -2.172 1.00 91.00 200 PHE A O 1
ATOM 1472 N N . ARG A 1 201 ? 5.383 -19.909 -3.162 1.00 92.50 201 ARG A N 1
ATOM 1473 C CA . ARG A 1 201 ? 6.153 -21.163 -3.304 1.00 92.50 201 ARG A CA 1
ATOM 1474 C C . ARG A 1 201 ? 7.335 -21.061 -4.264 1.00 92.50 201 ARG A C 1
ATOM 1476 O O . ARG A 1 201 ? 8.290 -21.818 -4.134 1.00 92.50 201 ARG A O 1
ATOM 1483 N N . SER A 1 202 ? 7.256 -20.174 -5.254 1.00 93.38 202 SER A N 1
ATOM 1484 C CA . SER A 1 202 ? 8.330 -19.949 -6.220 1.00 93.38 202 SER A CA 1
ATOM 1485 C C . SER A 1 202 ? 8.325 -18.504 -6.708 1.00 93.38 202 SER A C 1
ATOM 1487 O O . SER A 1 202 ? 7.285 -17.842 -6.700 1.00 93.38 202 SER A O 1
ATOM 1489 N N . LEU A 1 203 ? 9.473 -18.027 -7.195 1.00 91.00 203 LEU A N 1
ATOM 1490 C CA . LEU A 1 203 ? 9.589 -16.683 -7.767 1.00 91.00 203 LEU A CA 1
ATOM 1491 C C . LEU A 1 203 ? 8.647 -16.483 -8.970 1.00 91.00 203 LEU A C 1
ATOM 1493 O O . LEU A 1 203 ? 8.051 -15.419 -9.124 1.00 91.00 203 LEU A O 1
ATOM 1497 N N . ALA A 1 204 ? 8.465 -17.524 -9.789 1.00 93.00 204 ALA A N 1
ATOM 1498 C CA . ALA A 1 204 ? 7.558 -17.499 -10.933 1.00 93.00 204 ALA A CA 1
ATOM 1499 C C . ALA A 1 204 ? 6.093 -17.359 -10.510 1.00 93.00 204 ALA A C 1
ATOM 1501 O O . ALA A 1 204 ? 5.407 -16.459 -10.992 1.00 93.00 204 ALA A O 1
ATOM 1502 N N . SER A 1 205 ? 5.635 -18.194 -9.573 1.00 93.00 205 SER A N 1
ATOM 1503 C CA . SER A 1 205 ? 4.275 -18.111 -9.025 1.00 93.00 205 SER A CA 1
ATOM 1504 C C . SER A 1 205 ? 4.016 -16.743 -8.394 1.00 93.00 205 SER A C 1
ATOM 1506 O O . SER A 1 205 ? 2.955 -16.157 -8.609 1.00 93.00 205 SER A O 1
ATOM 1508 N N . PHE A 1 206 ? 5.010 -16.197 -7.691 1.00 93.31 206 PHE A N 1
ATOM 1509 C CA . PHE A 1 206 ? 4.915 -14.906 -7.023 1.00 93.31 206 PHE A CA 1
ATOM 1510 C C . PHE A 1 206 ? 4.749 -13.750 -8.017 1.00 93.31 206 PHE A C 1
ATOM 1512 O O . PHE A 1 206 ? 3.820 -12.943 -7.888 1.00 93.31 206 PHE A O 1
ATOM 1519 N N . HIS A 1 207 ? 5.610 -13.669 -9.035 1.00 94.38 207 HIS A N 1
ATOM 1520 C CA . HIS A 1 207 ? 5.511 -12.617 -10.047 1.00 94.38 207 HIS A CA 1
ATOM 1521 C C . HIS A 1 207 ? 4.260 -12.762 -10.912 1.00 94.38 207 HIS A C 1
ATOM 1523 O O . HIS A 1 207 ? 3.627 -11.757 -11.232 1.00 94.38 207 HIS A O 1
ATOM 1529 N N . GLU A 1 208 ? 3.844 -13.988 -11.228 1.00 93.56 208 GLU A N 1
ATO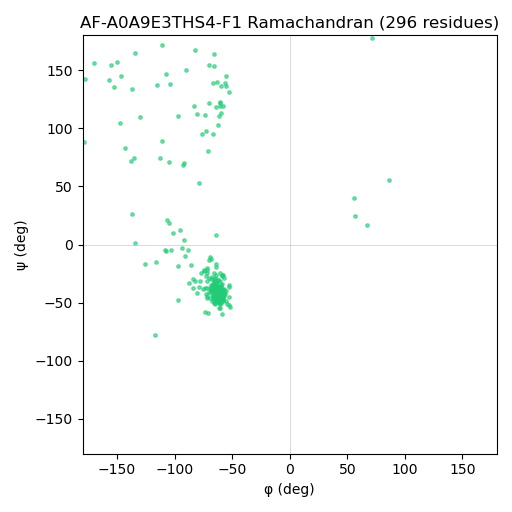M 1530 C CA . GLU A 1 208 ? 2.612 -14.232 -11.975 1.00 93.56 208 GLU A CA 1
ATOM 1531 C C . GLU A 1 208 ? 1.380 -13.793 -11.178 1.00 93.56 208 GLU A C 1
ATOM 1533 O O . GLU A 1 208 ? 0.534 -13.058 -11.689 1.00 93.56 208 GLU A O 1
ATOM 1538 N N . ALA A 1 209 ? 1.299 -14.162 -9.897 1.00 92.38 209 ALA A N 1
ATOM 1539 C CA . ALA A 1 209 ? 0.221 -13.726 -9.020 1.00 92.38 209 ALA A CA 1
ATOM 1540 C C . ALA A 1 209 ? 0.194 -12.198 -8.852 1.00 92.38 209 ALA A C 1
ATOM 1542 O O . ALA A 1 209 ? -0.882 -11.600 -8.850 1.00 92.38 209 ALA A O 1
ATOM 1543 N N . THR A 1 210 ? 1.362 -11.557 -8.754 1.00 90.94 210 THR A N 1
ATOM 1544 C CA . THR A 1 210 ? 1.480 -10.093 -8.643 1.00 90.94 210 THR A CA 1
ATOM 1545 C C . THR A 1 210 ? 1.025 -9.393 -9.925 1.00 90.94 210 THR A C 1
ATOM 1547 O O . THR A 1 210 ? 0.214 -8.471 -9.868 1.00 90.94 210 THR A O 1
ATOM 1550 N N . ALA A 1 211 ? 1.468 -9.860 -11.095 1.00 92.00 211 ALA A N 1
ATOM 1551 C CA . ALA A 1 211 ? 1.064 -9.303 -12.384 1.00 92.00 211 ALA A CA 1
ATOM 1552 C C . ALA A 1 211 ? -0.430 -9.525 -12.678 1.00 92.00 211 ALA A C 1
ATOM 1554 O O . ALA A 1 211 ? -1.080 -8.639 -13.227 1.00 92.00 211 ALA A O 1
ATOM 1555 N N . ARG A 1 212 ? -1.008 -10.662 -12.260 1.00 91.06 212 ARG A N 1
ATOM 1556 C CA . ARG A 1 212 ? -2.464 -10.892 -12.330 1.00 91.06 212 ARG A CA 1
ATOM 1557 C C . ARG A 1 212 ? -3.244 -9.944 -11.424 1.00 91.06 212 ARG A C 1
ATOM 1559 O O . ARG A 1 212 ? -4.292 -9.442 -11.824 1.00 91.06 212 ARG A O 1
ATOM 1566 N N . ALA A 1 213 ? -2.754 -9.705 -10.209 1.00 88.56 213 ALA A N 1
ATOM 1567 C CA . ALA A 1 213 ? -3.405 -8.810 -9.256 1.00 88.56 213 ALA A CA 1
ATOM 1568 C C . ALA A 1 213 ? -3.264 -7.329 -9.644 1.00 88.56 213 ALA A C 1
ATOM 1570 O O . ALA A 1 213 ? -4.110 -6.516 -9.280 1.00 88.56 213 ALA A O 1
ATOM 1571 N N . SER A 1 214 ? -2.210 -6.969 -10.379 1.00 88.25 214 SER A N 1
ATOM 1572 C CA . SER A 1 214 ? -1.926 -5.601 -10.819 1.00 88.25 214 SER A CA 1
ATOM 1573 C C . SER A 1 214 ? -1.436 -5.564 -12.271 1.00 88.25 214 SER A C 1
ATOM 1575 O O . SER A 1 214 ? -0.275 -5.243 -12.533 1.00 88.25 214 SER A O 1
ATOM 1577 N N . PRO A 1 215 ? -2.331 -5.815 -13.248 1.00 88.56 215 PRO A N 1
ATOM 1578 C CA . PRO A 1 215 ? -1.966 -5.918 -14.666 1.00 88.56 215 PRO A CA 1
ATOM 1579 C C . PRO A 1 215 ? -1.515 -4.587 -15.282 1.00 88.56 215 PRO A C 1
ATOM 1581 O O . PRO A 1 215 ? -0.985 -4.570 -16.388 1.00 88.56 215 PRO A O 1
ATOM 1584 N N . ARG A 1 216 ? -1.737 -3.472 -14.572 1.00 87.25 216 ARG A N 1
ATOM 1585 C CA . ARG A 1 216 ? -1.322 -2.112 -14.948 1.00 87.25 216 ARG A CA 1
ATOM 1586 C C . ARG A 1 216 ? -0.118 -1.616 -14.135 1.00 87.25 216 ARG A C 1
ATOM 1588 O O . ARG A 1 216 ? 0.102 -0.411 -14.035 1.00 87.25 216 ARG A O 1
ATOM 1595 N N . SER A 1 217 ? 0.628 -2.519 -13.497 1.00 87.62 217 SER A N 1
ATOM 1596 C CA . SER A 1 217 ? 1.898 -2.197 -12.842 1.00 87.62 217 SER A CA 1
ATOM 1597 C C . SER A 1 217 ? 3.060 -2.528 -13.769 1.00 87.62 217 SER A C 1
ATOM 1599 O O . SER A 1 217 ? 3.349 -3.702 -13.997 1.00 87.62 217 SER A O 1
ATOM 1601 N N . ALA A 1 218 ? 3.751 -1.496 -14.265 1.00 87.88 218 ALA A N 1
ATOM 1602 C CA . ALA A 1 218 ? 4.955 -1.667 -15.081 1.00 87.88 218 ALA A CA 1
ATOM 1603 C C . ALA A 1 218 ? 6.001 -2.525 -14.352 1.00 87.88 218 ALA A C 1
ATOM 1605 O O . ALA A 1 218 ? 6.580 -3.431 -14.938 1.00 87.88 218 ALA A O 1
ATOM 1606 N N . LYS A 1 219 ? 6.161 -2.323 -13.039 1.00 88.38 219 LYS A N 1
ATOM 1607 C CA . LYS A 1 219 ? 7.085 -3.086 -12.194 1.00 88.38 219 LYS A CA 1
ATOM 1608 C C . LYS A 1 219 ? 6.674 -4.548 -12.005 1.00 88.38 219 LYS A C 1
ATOM 1610 O O . LYS A 1 219 ? 7.535 -5.425 -12.027 1.00 88.38 219 LYS A O 1
ATOM 1615 N N . ALA A 1 220 ? 5.378 -4.837 -11.856 1.00 91.50 220 ALA A N 1
ATOM 1616 C CA . ALA A 1 220 ? 4.906 -6.222 -11.792 1.00 91.50 220 ALA A CA 1
ATOM 1617 C C . ALA A 1 220 ? 5.143 -6.959 -13.120 1.00 91.50 220 ALA A C 1
ATOM 1619 O O . ALA A 1 220 ? 5.602 -8.101 -13.111 1.00 91.50 220 ALA A O 1
ATOM 1620 N N . LEU A 1 221 ? 4.881 -6.293 -14.251 1.00 93.81 221 LEU A N 1
ATOM 1621 C CA . LEU A 1 221 ? 5.137 -6.840 -15.585 1.00 93.81 221 LEU A CA 1
ATOM 1622 C C . LEU A 1 221 ? 6.640 -7.016 -15.848 1.00 93.81 221 LEU A C 1
ATOM 1624 O O . LEU A 1 221 ? 7.041 -8.085 -16.294 1.00 93.81 221 LEU A O 1
ATOM 1628 N N . LEU A 1 222 ? 7.476 -6.034 -15.489 1.00 94.19 222 LEU A N 1
ATOM 1629 C CA . LEU A 1 222 ? 8.941 -6.118 -15.551 1.00 94.19 222 LEU A CA 1
ATOM 1630 C C . LEU A 1 222 ? 9.455 -7.366 -14.823 1.00 94.19 222 LEU A C 1
ATOM 1632 O O . LEU A 1 222 ? 10.215 -8.151 -15.386 1.00 94.19 222 LEU A O 1
ATOM 1636 N N . ASN A 1 223 ? 9.033 -7.557 -13.571 1.00 95.31 223 ASN A N 1
ATOM 1637 C CA . ASN A 1 223 ? 9.478 -8.679 -12.747 1.00 95.31 223 ASN A CA 1
ATOM 1638 C C . ASN A 1 223 ? 8.996 -10.027 -13.303 1.00 95.31 223 ASN A C 1
ATOM 1640 O O . ASN A 1 223 ? 9.762 -10.992 -13.322 1.00 95.31 223 ASN A O 1
ATOM 1644 N N . LEU A 1 224 ? 7.760 -10.096 -13.807 1.00 96.62 224 LEU A N 1
ATOM 1645 C CA . LEU A 1 224 ? 7.256 -11.296 -14.471 1.00 96.62 224 LEU A CA 1
ATOM 1646 C C . LEU A 1 224 ? 8.037 -11.600 -15.756 1.00 96.62 224 LEU A C 1
ATOM 1648 O O . LEU A 1 224 ? 8.463 -12.738 -15.942 1.00 96.62 224 LEU A O 1
ATOM 1652 N N . GLY A 1 225 ? 8.268 -10.595 -16.602 1.00 97.25 225 GLY A N 1
ATOM 1653 C CA . GLY A 1 225 ? 9.056 -10.717 -17.827 1.00 97.25 225 GLY A CA 1
ATOM 1654 C C . GLY A 1 225 ? 10.485 -11.180 -17.546 1.00 97.25 225 GLY A C 1
ATOM 1655 O O . GLY A 1 225 ? 10.955 -12.133 -18.163 1.00 97.25 225 GLY A O 1
ATOM 1656 N N . ARG A 1 226 ? 11.138 -10.604 -16.527 1.00 97.81 226 ARG A N 1
ATOM 1657 C CA . ARG A 1 226 ? 12.454 -11.054 -16.049 1.00 97.81 226 ARG A CA 1
ATOM 1658 C C . ARG A 1 226 ? 12.441 -12.530 -15.677 1.00 97.81 226 ARG A C 1
ATOM 1660 O O . ARG A 1 226 ? 13.300 -13.282 -16.116 1.00 97.81 226 ARG A O 1
ATOM 1667 N N . THR A 1 227 ? 11.463 -12.970 -14.890 1.00 97.06 227 THR A N 1
ATOM 1668 C CA . THR A 1 227 ? 11.387 -14.377 -14.477 1.00 97.06 227 THR A CA 1
ATOM 1669 C C . THR A 1 227 ? 11.093 -15.315 -15.643 1.00 97.06 227 THR A C 1
ATOM 1671 O O . THR A 1 227 ? 11.675 -16.398 -15.707 1.00 97.06 227 THR A O 1
ATOM 1674 N N . ARG A 1 228 ? 10.251 -14.902 -16.596 1.00 97.25 228 ARG A N 1
ATOM 1675 C CA . ARG A 1 228 ? 9.986 -15.664 -17.827 1.00 97.25 228 ARG A CA 1
ATOM 1676 C C . ARG A 1 228 ? 11.264 -15.824 -18.658 1.00 97.25 228 ARG A C 1
ATOM 1678 O O . ARG A 1 228 ? 11.533 -16.921 -19.140 1.00 97.25 228 ARG A O 1
ATOM 1685 N N . LEU A 1 229 ? 12.085 -14.776 -18.738 1.00 97.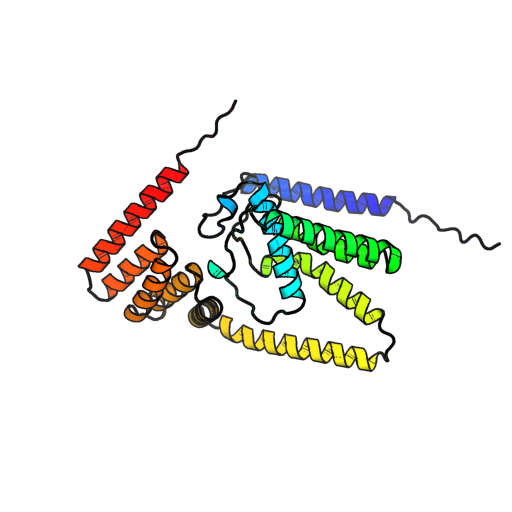44 229 LEU A N 1
ATOM 1686 C CA . LEU A 1 229 ? 13.348 -14.775 -19.475 1.00 97.44 229 LEU A CA 1
ATOM 1687 C C . LEU A 1 229 ? 14.456 -15.572 -18.768 1.00 97.44 229 LEU A C 1
ATOM 1689 O O . LEU A 1 229 ? 15.015 -16.510 -19.333 1.00 97.44 229 LEU A O 1
ATOM 1693 N N . GLU A 1 230 ? 14.782 -15.196 -17.534 1.00 95.94 230 GLU A N 1
ATOM 1694 C CA . GLU A 1 230 ? 15.986 -15.653 -16.829 1.00 95.94 230 GLU A CA 1
ATOM 1695 C C . GLU A 1 230 ? 15.792 -17.011 -16.148 1.00 95.94 230 GLU A C 1
ATOM 1697 O O . GLU A 1 230 ? 16.705 -17.835 -16.152 1.00 95.94 230 GLU A O 1
ATOM 1702 N N . VAL A 1 231 ? 14.603 -17.263 -15.586 1.00 95.00 231 VAL A N 1
ATOM 1703 C CA . VAL A 1 231 ? 14.324 -18.474 -14.795 1.00 95.00 231 VAL A CA 1
ATOM 1704 C C . VAL A 1 231 ? 13.648 -19.543 -15.644 1.00 95.00 231 VAL A C 1
ATOM 1706 O O . VAL A 1 231 ? 14.060 -20.697 -15.621 1.00 95.00 231 VAL A O 1
ATOM 1709 N N . GLN A 1 232 ? 12.610 -19.174 -16.399 1.00 95.81 232 GLN A N 1
ATOM 1710 C CA . GLN A 1 232 ? 11.819 -20.138 -17.174 1.00 95.81 232 GLN A CA 1
ATOM 1711 C C . GLN A 1 232 ? 12.326 -20.348 -18.603 1.00 95.81 232 GLN A C 1
ATOM 1713 O O . GLN A 1 232 ? 11.851 -21.267 -19.263 1.00 95.81 232 GLN A O 1
ATOM 1718 N N . ARG A 1 233 ? 13.273 -19.522 -19.075 1.00 96.44 233 ARG A N 1
ATOM 1719 C CA . ARG A 1 233 ? 13.855 -19.598 -20.427 1.00 96.44 233 ARG A CA 1
ATOM 1720 C C . ARG A 1 233 ? 12.800 -19.538 -21.543 1.00 96.44 233 ARG A C 1
ATOM 1722 O O . ARG A 1 233 ? 12.903 -20.237 -22.544 1.00 96.44 233 ARG A O 1
ATOM 1729 N N . ARG A 1 234 ? 11.788 -18.681 -21.370 1.00 97.19 234 ARG A N 1
ATOM 1730 C CA . ARG A 1 234 ? 10.688 -18.426 -22.320 1.00 97.19 234 ARG A CA 1
ATOM 1731 C C . ARG A 1 234 ? 10.801 -16.997 -22.874 1.00 97.19 234 ARG A C 1
ATOM 1733 O O . ARG A 1 234 ? 10.059 -16.118 -22.427 1.00 97.19 234 ARG A O 1
ATOM 1740 N N . PRO A 1 235 ? 11.754 -16.724 -23.787 1.00 97.19 235 PRO A N 1
ATOM 1741 C CA . PRO A 1 235 ? 12.061 -15.361 -24.215 1.00 97.19 235 PRO A CA 1
ATOM 1742 C C . PRO A 1 235 ? 10.937 -14.705 -25.031 1.00 97.19 235 PRO A C 1
ATOM 1744 O O . PRO A 1 235 ? 10.756 -13.497 -24.915 1.00 97.19 235 PRO A O 1
ATOM 1747 N N . GLN A 1 236 ? 10.137 -15.477 -25.775 1.00 97.50 236 GLN A N 1
ATOM 1748 C CA . GLN A 1 236 ? 8.976 -14.970 -26.520 1.00 97.50 236 GLN A CA 1
ATOM 1749 C C . GLN A 1 236 ? 7.933 -14.359 -25.573 1.00 97.50 236 GLN A C 1
ATOM 1751 O O . GLN A 1 236 ? 7.605 -13.182 -25.678 1.00 97.50 236 GLN A O 1
ATOM 1756 N N . GLU A 1 237 ? 7.481 -15.124 -24.575 1.00 97.19 237 GLU A N 1
ATOM 1757 C CA . GLU A 1 237 ? 6.533 -14.626 -23.567 1.00 97.19 237 GLU A CA 1
ATOM 1758 C C . GLU A 1 237 ? 7.112 -13.497 -22.722 1.00 97.19 237 GLU A C 1
ATOM 1760 O O . GLU A 1 237 ? 6.391 -12.587 -22.317 1.00 97.19 237 GLU A O 1
ATOM 1765 N N . ALA A 1 238 ? 8.414 -13.552 -22.429 1.00 97.56 238 ALA A N 1
ATOM 1766 C CA . ALA A 1 238 ? 9.075 -12.459 -21.740 1.00 97.56 238 ALA A CA 1
ATOM 1767 C C . ALA A 1 238 ? 8.978 -11.162 -22.553 1.00 97.56 238 ALA A C 1
ATOM 1769 O O . ALA A 1 238 ? 8.600 -10.141 -21.983 1.00 97.56 238 ALA A O 1
ATOM 1770 N N . ALA A 1 239 ? 9.258 -11.206 -23.860 1.00 97.56 239 ALA A N 1
ATOM 1771 C CA . ALA A 1 239 ? 9.163 -10.043 -24.735 1.00 97.56 239 ALA A CA 1
ATOM 1772 C C . ALA A 1 239 ? 7.739 -9.465 -24.761 1.00 97.56 239 ALA A C 1
ATOM 1774 O O . ALA A 1 239 ? 7.578 -8.285 -24.471 1.00 97.56 239 ALA A O 1
ATOM 1775 N N . GLU A 1 240 ? 6.704 -10.288 -24.960 1.00 97.06 240 GLU A N 1
ATOM 1776 C CA . GLU A 1 240 ? 5.301 -9.831 -24.960 1.00 97.06 240 GLU A CA 1
ATOM 1777 C C . GLU A 1 240 ? 4.907 -9.116 -23.653 1.00 97.06 240 GLU A C 1
ATOM 1779 O O . GLU A 1 240 ? 4.232 -8.081 -23.641 1.00 97.06 240 GLU A O 1
ATOM 1784 N N . ILE A 1 241 ? 5.338 -9.658 -22.510 1.00 96.88 241 ILE A N 1
ATOM 1785 C CA . ILE A 1 241 ? 5.050 -9.078 -21.192 1.00 96.88 241 ILE A CA 1
ATOM 1786 C C . ILE A 1 241 ? 5.828 -7.773 -20.987 1.00 96.88 241 ILE A C 1
ATOM 1788 O O . ILE A 1 241 ? 5.286 -6.809 -20.437 1.00 96.88 241 ILE A O 1
ATOM 1792 N N . LEU A 1 242 ? 7.087 -7.731 -21.417 1.00 97.12 242 LEU A N 1
ATOM 1793 C CA . LEU A 1 242 ? 7.945 -6.558 -21.287 1.00 97.12 242 LEU A CA 1
ATOM 1794 C C . LEU A 1 242 ? 7.538 -5.432 -22.245 1.00 97.12 242 LEU A C 1
ATOM 1796 O O . LEU A 1 242 ? 7.638 -4.269 -21.872 1.00 97.12 242 LEU A O 1
ATOM 1800 N N . GLU A 1 243 ? 6.999 -5.740 -23.422 1.00 96.06 243 GLU A N 1
ATOM 1801 C CA . GLU A 1 243 ? 6.413 -4.741 -24.323 1.00 96.06 243 GLU A CA 1
ATOM 1802 C C . GLU A 1 243 ? 5.214 -4.062 -23.673 1.00 96.06 243 GLU A C 1
ATOM 1804 O O . GLU A 1 243 ? 5.109 -2.837 -23.671 1.00 96.06 243 GLU A O 1
ATOM 1809 N N . ARG A 1 244 ? 4.350 -4.836 -23.007 1.00 94.50 244 ARG A N 1
ATOM 1810 C CA . ARG A 1 244 ? 3.259 -4.270 -22.202 1.00 94.50 244 ARG A CA 1
ATOM 1811 C C . ARG A 1 244 ? 3.777 -3.402 -21.056 1.00 94.50 244 ARG A C 1
ATOM 1813 O O . ARG A 1 244 ? 3.150 -2.392 -20.741 1.00 94.50 244 ARG A O 1
ATOM 1820 N N . ALA A 1 245 ? 4.895 -3.771 -20.430 1.00 92.31 245 ALA A N 1
ATOM 1821 C CA . ALA A 1 245 ? 5.539 -2.931 -19.422 1.00 92.31 245 ALA A CA 1
ATOM 1822 C C . ALA A 1 245 ? 6.057 -1.618 -20.035 1.00 92.31 245 ALA A C 1
ATOM 1824 O O . ALA A 1 245 ? 5.822 -0.554 -19.464 1.00 92.31 245 ALA A O 1
ATOM 1825 N N . ALA A 1 246 ? 6.666 -1.679 -21.223 1.00 93.06 246 ALA A N 1
ATOM 1826 C CA . ALA A 1 246 ? 7.153 -0.517 -21.961 1.00 93.06 246 ALA A CA 1
ATOM 1827 C C . ALA A 1 246 ? 6.010 0.402 -22.425 1.00 93.06 246 ALA A C 1
ATOM 1829 O O . ALA A 1 246 ? 6.174 1.612 -22.438 1.00 93.06 246 ALA A O 1
ATOM 1830 N N . LEU A 1 247 ? 4.815 -0.116 -22.720 1.00 92.06 247 LEU A N 1
ATOM 1831 C CA . LEU A 1 247 ? 3.649 0.740 -22.991 1.00 92.06 247 LEU A CA 1
ATOM 1832 C C . LEU A 1 247 ? 3.220 1.564 -21.765 1.00 92.06 247 LEU A C 1
ATOM 1834 O O . LEU A 1 247 ? 2.708 2.670 -21.914 1.00 92.06 247 LEU A O 1
ATOM 1838 N N . LEU A 1 248 ? 3.404 1.029 -20.553 1.00 88.06 248 LEU A N 1
ATOM 1839 C CA . LEU A 1 248 ? 3.076 1.735 -19.310 1.00 88.06 248 LEU A CA 1
ATOM 1840 C C . LEU A 1 248 ? 4.182 2.702 -18.880 1.00 88.06 248 LEU A C 1
ATOM 1842 O O . LEU A 1 248 ? 3.885 3.714 -18.247 1.00 88.06 248 LEU A O 1
ATOM 1846 N N . LEU A 1 249 ? 5.438 2.375 -19.185 1.00 87.44 249 LEU A N 1
ATOM 1847 C CA . LEU A 1 249 ? 6.597 3.195 -18.858 1.00 87.44 249 LEU A CA 1
ATOM 1848 C C . LEU A 1 249 ? 7.652 3.129 -19.985 1.00 87.44 249 LEU A C 1
ATOM 1850 O O . LEU A 1 249 ? 8.601 2.345 -19.890 1.00 87.44 249 LEU A O 1
ATOM 1854 N N . PRO A 1 250 ? 7.491 3.941 -21.052 1.00 88.75 250 PRO A N 1
ATOM 1855 C CA . PRO A 1 250 ? 8.252 3.805 -22.305 1.00 88.75 250 PRO A CA 1
ATOM 1856 C C . PRO A 1 250 ? 9.764 3.979 -22.204 1.00 88.75 250 PRO A C 1
ATOM 1858 O O . PRO A 1 250 ? 10.500 3.360 -22.973 1.00 88.75 250 PRO A O 1
ATOM 1861 N N . ASP A 1 251 ? 10.221 4.801 -21.263 1.00 86.56 251 ASP A N 1
ATOM 1862 C CA . ASP A 1 251 ? 11.632 5.139 -21.078 1.00 86.56 251 ASP A CA 1
ATOM 1863 C C . ASP A 1 251 ? 12.242 4.468 -19.831 1.00 86.56 251 ASP A C 1
ATOM 1865 O O . ASP A 1 251 ? 13.257 4.935 -19.327 1.00 86.56 251 ASP A O 1
ATOM 1869 N N . ASP A 1 252 ? 11.663 3.379 -19.301 1.00 87.69 252 ASP A N 1
ATOM 1870 C CA . ASP A 1 252 ? 12.281 2.635 -18.189 1.00 87.69 252 ASP A CA 1
ATOM 1871 C C . ASP A 1 252 ? 13.494 1.826 -18.671 1.00 87.69 252 ASP A C 1
ATOM 1873 O O . ASP A 1 252 ? 13.323 0.808 -19.356 1.00 87.69 252 ASP A O 1
ATOM 1877 N N . PRO A 1 253 ? 14.730 2.183 -18.268 1.00 90.94 253 PRO A N 1
ATOM 1878 C CA . PRO A 1 253 ? 15.921 1.514 -18.782 1.00 90.94 253 PRO A CA 1
ATOM 1879 C C . PRO A 1 253 ? 15.967 0.025 -18.433 1.00 90.94 253 PRO A C 1
ATOM 1881 O O . PRO A 1 253 ? 16.498 -0.786 -19.191 1.00 90.94 253 PRO A O 1
ATOM 1884 N N . ARG A 1 254 ? 15.379 -0.355 -17.290 1.00 91.75 254 ARG A N 1
ATOM 1885 C CA . ARG A 1 254 ? 15.325 -1.746 -16.821 1.00 91.75 254 ARG A CA 1
ATOM 1886 C C . ARG A 1 254 ? 14.475 -2.604 -17.758 1.00 91.75 254 ARG A C 1
ATOM 1888 O O . ARG A 1 254 ? 14.904 -3.700 -18.113 1.00 91.75 254 ARG A O 1
ATOM 1895 N N . THR A 1 255 ? 13.306 -2.108 -18.168 1.00 94.38 255 THR A N 1
ATOM 1896 C CA . THR A 1 255 ? 12.421 -2.781 -19.129 1.00 94.38 255 THR A CA 1
ATOM 1897 C C . THR A 1 255 ? 13.084 -2.886 -20.497 1.00 94.38 255 THR A C 1
ATOM 1899 O O . THR A 1 255 ? 13.129 -3.974 -21.067 1.00 94.38 255 THR A O 1
ATOM 1902 N N . LEU A 1 256 ? 13.667 -1.789 -20.992 1.00 96.06 256 LEU A N 1
ATOM 1903 C CA . LEU A 1 256 ? 14.321 -1.752 -22.304 1.00 96.06 256 LEU A CA 1
ATOM 1904 C C . LEU A 1 256 ? 15.521 -2.714 -22.385 1.00 96.06 256 LEU A C 1
ATOM 1906 O O . LEU A 1 256 ? 15.672 -3.425 -23.377 1.00 96.06 256 LEU A O 1
ATOM 1910 N N . ARG A 1 257 ? 16.332 -2.821 -21.322 1.00 96.62 257 ARG A N 1
ATOM 1911 C CA . ARG A 1 257 ? 17.419 -3.815 -21.254 1.00 96.62 257 ARG A CA 1
ATOM 1912 C C . ARG A 1 257 ? 16.907 -5.248 -21.299 1.00 96.62 257 ARG A C 1
ATOM 1914 O O . ARG A 1 257 ? 17.462 -6.064 -22.025 1.00 96.62 257 ARG A O 1
ATOM 1921 N N . LEU A 1 258 ? 15.853 -5.559 -20.546 1.00 97.25 258 LEU A N 1
ATOM 1922 C CA . LEU A 1 258 ? 15.278 -6.904 -20.563 1.00 97.25 258 LEU A CA 1
ATOM 1923 C C . LEU A 1 258 ? 14.648 -7.240 -21.922 1.00 97.25 258 LEU A C 1
ATOM 1925 O O . LEU A 1 258 ? 14.753 -8.387 -22.347 1.00 97.25 258 LEU A O 1
ATOM 1929 N N . LEU A 1 259 ? 14.054 -6.263 -22.619 1.00 97.62 259 LEU A N 1
ATOM 1930 C CA . LEU A 1 259 ? 13.589 -6.435 -24.001 1.00 97.62 259 LEU A CA 1
ATOM 1931 C C . LEU A 1 259 ? 14.746 -6.745 -24.948 1.00 97.62 259 LEU A C 1
ATOM 1933 O O . LEU A 1 259 ? 14.648 -7.706 -25.705 1.00 97.62 259 LEU A O 1
ATOM 1937 N N . SER A 1 260 ? 15.857 -6.000 -24.862 1.00 97.44 260 SER A N 1
ATOM 1938 C CA . SER A 1 260 ? 17.072 -6.318 -25.627 1.00 97.44 260 SER A CA 1
ATOM 1939 C C . SER A 1 260 ? 17.514 -7.756 -25.371 1.00 97.44 260 SER A C 1
ATOM 1941 O O . SER A 1 260 ? 17.682 -8.508 -26.323 1.00 97.44 260 SER A O 1
ATOM 1943 N N . SER A 1 261 ? 17.640 -8.164 -24.105 1.00 97.81 261 SER A N 1
ATOM 1944 C CA . SER A 1 261 ? 18.064 -9.523 -23.749 1.00 97.81 261 SER A CA 1
ATOM 1945 C C . SER A 1 261 ? 17.088 -10.602 -24.231 1.00 97.81 261 SER A C 1
ATOM 1947 O O . SER A 1 261 ? 17.517 -11.679 -24.641 1.00 97.81 261 SER A O 1
ATOM 1949 N N . ALA A 1 262 ? 15.778 -10.336 -24.197 1.00 97.88 262 ALA A N 1
ATOM 1950 C CA . ALA A 1 262 ? 14.770 -11.253 -24.722 1.00 97.88 262 ALA A CA 1
ATOM 1951 C C . ALA A 1 262 ? 14.888 -11.404 -26.245 1.00 97.88 262 ALA A C 1
ATOM 1953 O O . ALA A 1 262 ? 14.842 -12.523 -26.753 1.00 97.88 262 ALA A O 1
ATOM 1954 N N . TYR A 1 263 ? 15.093 -10.300 -26.967 1.00 98.06 263 TYR A N 1
ATOM 1955 C CA . TYR A 1 263 ? 15.286 -10.306 -28.415 1.00 98.06 263 TYR A CA 1
ATOM 1956 C C . TYR A 1 263 ? 16.604 -10.946 -28.851 1.00 98.06 263 TYR A C 1
ATOM 1958 O O . TYR A 1 263 ? 16.599 -11.733 -29.801 1.00 98.06 263 TYR A O 1
ATOM 1966 N N . ASP A 1 264 ? 17.692 -10.707 -28.117 1.00 97.56 264 ASP A N 1
ATOM 1967 C CA . ASP A 1 264 ? 18.976 -11.388 -28.311 1.00 97.56 264 ASP A CA 1
ATOM 1968 C C . ASP A 1 264 ? 18.808 -12.912 -28.155 1.00 97.56 264 ASP A C 1
ATOM 1970 O O . ASP A 1 264 ? 19.230 -13.675 -29.021 1.00 97.56 264 ASP A O 1
ATOM 1974 N N . ALA A 1 265 ? 18.095 -13.369 -27.117 1.00 96.94 265 ALA A N 1
ATOM 1975 C CA . ALA A 1 265 ? 17.811 -14.793 -26.897 1.00 96.94 265 ALA A CA 1
ATOM 1976 C C . ALA A 1 265 ? 16.943 -15.441 -27.999 1.00 96.94 265 ALA A C 1
ATOM 1978 O O . ALA A 1 265 ? 16.888 -16.666 -28.098 1.00 96.94 265 ALA A O 1
ATOM 1979 N N . MET A 1 266 ? 16.268 -14.636 -28.826 1.00 97.56 266 MET A N 1
ATOM 1980 C CA . MET A 1 266 ? 15.482 -15.074 -29.986 1.00 97.56 266 MET A CA 1
ATOM 1981 C C . MET A 1 266 ? 16.218 -14.881 -31.322 1.00 97.56 266 MET A C 1
ATOM 1983 O O . MET A 1 266 ? 15.591 -15.009 -32.373 1.00 97.56 266 MET A O 1
ATOM 1987 N N . ASN A 1 267 ? 17.515 -14.548 -31.302 1.00 97.06 267 ASN A N 1
ATOM 1988 C CA . ASN A 1 267 ? 18.320 -14.195 -32.480 1.00 97.06 267 ASN A CA 1
ATOM 1989 C C . ASN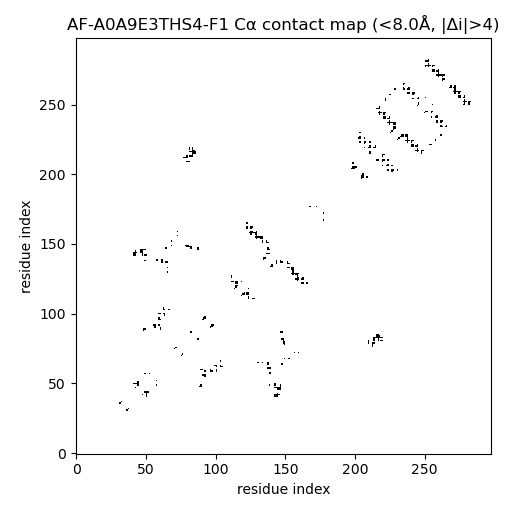 A 1 267 ? 17.758 -13.011 -33.297 1.00 97.06 267 ASN A C 1
ATOM 1991 O O . ASN A 1 267 ? 18.040 -12.880 -34.487 1.00 97.06 267 ASN A O 1
ATOM 1995 N N . ARG A 1 268 ? 16.974 -12.120 -32.673 1.00 97.00 268 ARG A N 1
ATOM 1996 C CA . ARG A 1 268 ? 16.467 -10.885 -33.298 1.00 97.00 268 ARG A CA 1
ATOM 1997 C C . ARG A 1 268 ? 17.411 -9.719 -33.002 1.00 97.00 268 ARG A C 1
ATOM 1999 O O . ARG A 1 268 ? 17.079 -8.805 -32.248 1.00 97.00 268 ARG A O 1
ATOM 2006 N N . THR A 1 269 ? 18.605 -9.780 -33.582 1.00 95.12 269 THR A N 1
ATOM 2007 C CA . THR A 1 269 ? 19.738 -8.890 -33.274 1.00 95.12 269 THR A CA 1
ATOM 2008 C C . THR A 1 269 ? 19.464 -7.412 -33.564 1.00 95.12 269 THR A C 1
ATOM 2010 O O . THR A 1 269 ? 19.886 -6.553 -32.791 1.00 95.12 269 THR A O 1
ATOM 2013 N N . GLU A 1 270 ? 18.723 -7.095 -34.629 1.00 95.88 270 GLU A N 1
ATOM 2014 C CA . GLU A 1 270 ? 18.373 -5.709 -34.974 1.00 95.88 270 GLU A CA 1
ATOM 2015 C C . GLU A 1 270 ? 17.480 -5.056 -33.911 1.00 95.88 270 GLU A C 1
ATOM 2017 O O . GLU A 1 270 ? 17.801 -3.975 -33.410 1.00 95.88 270 GLU A O 1
ATOM 2022 N N . LEU A 1 271 ? 16.407 -5.749 -33.509 1.00 94.94 271 LEU A N 1
ATOM 2023 C CA . LEU A 1 271 ? 15.502 -5.294 -32.449 1.00 94.94 271 LEU A CA 1
ATOM 2024 C C . LEU A 1 271 ? 16.236 -5.185 -31.112 1.00 94.94 271 LEU A C 1
ATOM 2026 O O . LEU A 1 271 ? 16.071 -4.204 -30.387 1.00 94.94 271 LEU A O 1
ATOM 2030 N N . ALA A 1 272 ? 17.087 -6.159 -30.791 1.00 96.38 272 ALA A N 1
ATOM 2031 C CA . ALA A 1 272 ? 17.872 -6.110 -29.569 1.00 96.38 272 ALA A CA 1
ATOM 2032 C C . ALA A 1 272 ? 18.793 -4.881 -29.528 1.00 96.38 272 ALA A C 1
ATOM 2034 O O . ALA A 1 272 ? 18.807 -4.143 -28.540 1.00 96.38 272 ALA A O 1
ATOM 2035 N N . ALA A 1 273 ? 19.503 -4.599 -30.625 1.00 96.81 273 ALA A N 1
ATOM 2036 C CA . ALA A 1 273 ? 20.355 -3.421 -30.737 1.00 96.81 273 ALA A CA 1
ATOM 2037 C C . ALA A 1 273 ? 19.558 -2.107 -30.632 1.00 96.81 273 ALA A C 1
ATOM 2039 O O . ALA A 1 273 ? 20.039 -1.148 -30.026 1.00 96.81 273 ALA A O 1
ATOM 2040 N N . GLU A 1 274 ? 18.341 -2.050 -31.181 1.00 96.00 274 GLU A N 1
ATOM 2041 C CA . GLU A 1 274 ? 17.446 -0.898 -31.028 1.00 96.00 274 GLU A CA 1
ATOM 2042 C C . GLU A 1 274 ? 17.091 -0.642 -29.558 1.00 96.00 274 GLU A C 1
ATOM 2044 O O . GLU A 1 274 ? 17.323 0.459 -29.044 1.00 96.00 274 GLU A O 1
ATOM 2049 N N . PHE A 1 275 ? 16.578 -1.657 -28.857 1.00 96.00 275 PHE A N 1
ATOM 2050 C CA . PHE A 1 275 ? 16.191 -1.526 -27.452 1.00 96.00 275 PHE A CA 1
ATOM 2051 C C . PHE A 1 275 ? 17.384 -1.215 -26.543 1.00 96.00 275 PHE A C 1
ATOM 2053 O O . PHE A 1 275 ? 17.242 -0.437 -25.597 1.00 96.00 275 PHE A O 1
ATOM 2060 N N . ARG A 1 276 ? 18.575 -1.736 -26.860 1.00 96.06 276 ARG A N 1
ATOM 2061 C CA . ARG A 1 276 ? 19.824 -1.412 -26.156 1.00 96.06 276 ARG A CA 1
ATOM 2062 C C . ARG A 1 276 ? 20.182 0.070 -26.279 1.00 96.06 276 ARG A C 1
ATOM 2064 O O . ARG A 1 276 ? 20.370 0.732 -25.261 1.00 96.06 276 ARG A O 1
ATOM 2071 N N . ARG A 1 277 ? 20.163 0.625 -27.499 1.00 96.12 277 ARG A N 1
ATOM 2072 C CA . ARG A 1 277 ? 20.396 2.066 -27.732 1.00 96.12 277 ARG A CA 1
ATOM 2073 C C . ARG A 1 277 ? 19.369 2.936 -27.007 1.00 96.12 277 ARG A C 1
ATOM 2075 O O . ARG A 1 277 ? 19.728 3.957 -26.421 1.00 96.12 277 ARG A O 1
ATOM 2082 N N . ARG A 1 278 ? 18.092 2.533 -27.018 1.00 94.81 278 ARG A N 1
ATOM 2083 C CA . ARG A 1 278 ? 17.024 3.233 -26.283 1.00 94.81 278 ARG A CA 1
ATOM 2084 C C . ARG A 1 278 ? 17.261 3.210 -24.774 1.00 94.81 278 ARG A C 1
ATOM 2086 O O . ARG A 1 278 ? 17.079 4.240 -24.130 1.00 94.81 278 ARG A O 1
ATOM 2093 N N . ALA A 1 279 ? 17.697 2.077 -24.218 1.00 94.12 279 ALA A N 1
ATOM 2094 C CA . ALA A 1 279 ? 18.026 1.968 -22.800 1.00 94.12 279 ALA A CA 1
ATOM 2095 C C . ALA A 1 279 ? 19.160 2.929 -22.409 1.00 94.12 279 ALA A C 1
ATOM 2097 O O . ALA A 1 279 ? 19.001 3.699 -21.468 1.00 94.12 279 ALA A O 1
ATOM 2098 N N . GLU A 1 280 ? 20.256 2.959 -23.173 1.00 93.94 280 GLU A N 1
ATOM 2099 C CA . GLU A 1 280 ? 21.384 3.876 -22.940 1.00 93.94 280 GLU A CA 1
ATOM 2100 C C . GLU A 1 280 ? 20.979 5.355 -23.065 1.00 93.94 280 GLU A C 1
ATOM 2102 O O . GLU A 1 280 ? 21.463 6.219 -22.332 1.00 93.94 280 GLU A O 1
ATOM 2107 N N . ALA A 1 281 ? 20.094 5.683 -24.010 1.00 92.62 281 ALA A N 1
ATOM 2108 C CA . ALA A 1 281 ? 19.554 7.035 -24.147 1.00 92.62 281 ALA A CA 1
ATOM 2109 C C . ALA A 1 281 ? 18.673 7.429 -22.946 1.00 92.62 281 ALA A C 1
ATOM 2111 O O . ALA A 1 281 ? 18.717 8.572 -22.490 1.00 92.62 281 ALA A O 1
ATOM 2112 N N . ALA A 1 282 ? 17.882 6.497 -22.411 1.00 88.44 282 ALA A N 1
ATOM 2113 C CA . ALA A 1 282 ? 17.075 6.721 -21.213 1.00 88.44 282 ALA A CA 1
ATOM 2114 C C . ALA A 1 282 ? 17.931 6.856 -19.937 1.00 88.44 282 ALA A C 1
ATOM 2116 O O . ALA A 1 282 ? 17.644 7.713 -19.099 1.00 88.44 282 ALA A O 1
ATOM 2117 N N . GLU A 1 283 ? 19.014 6.083 -19.806 1.00 86.25 283 GLU A N 1
ATOM 2118 C CA . GLU A 1 283 ? 19.962 6.214 -18.688 1.00 86.25 283 GLU A CA 1
ATOM 2119 C C . GLU A 1 283 ? 20.700 7.543 -18.711 1.00 86.25 283 GLU A C 1
ATOM 2121 O O . GLU A 1 283 ? 20.783 8.197 -17.677 1.00 86.25 283 GLU A O 1
ATOM 2126 N N . ARG A 1 284 ? 21.174 7.982 -19.882 1.00 87.31 284 ARG A N 1
ATOM 2127 C CA . ARG A 1 284 ? 21.827 9.292 -20.021 1.00 87.31 284 ARG A CA 1
ATOM 2128 C C . ARG A 1 284 ? 20.915 10.435 -19.588 1.00 87.31 284 ARG A C 1
ATOM 2130 O O . ARG A 1 284 ? 21.365 11.307 -18.856 1.00 87.31 284 ARG A O 1
ATOM 2137 N N . ARG A 1 285 ? 19.634 10.390 -19.971 1.00 80.75 285 ARG A N 1
ATOM 2138 C CA . ARG A 1 285 ? 18.624 11.372 -19.538 1.00 80.75 285 ARG A CA 1
ATOM 2139 C C . ARG A 1 285 ? 18.358 11.314 -18.031 1.00 80.75 285 ARG A C 1
ATOM 2141 O O . ARG A 1 285 ? 18.279 12.345 -17.378 1.00 80.75 285 ARG A O 1
ATOM 2148 N N . SER A 1 286 ? 18.280 10.109 -17.466 1.00 69.12 286 SER A N 1
ATOM 2149 C CA . SER A 1 286 ? 18.067 9.928 -16.021 1.00 69.12 286 SER A CA 1
ATOM 2150 C C . SER A 1 286 ? 19.279 10.370 -15.188 1.00 69.12 286 SER A C 1
ATOM 2152 O O . SER A 1 286 ? 19.116 10.884 -14.087 1.00 69.12 286 SER A O 1
ATOM 2154 N N . GLY A 1 287 ? 20.495 10.168 -15.707 1.00 60.19 287 GLY A N 1
ATOM 2155 C CA . GLY A 1 287 ? 21.745 10.593 -15.079 1.00 60.19 287 GLY A CA 1
ATOM 2156 C C . GLY A 1 287 ? 21.969 12.103 -15.160 1.00 60.19 287 GLY A C 1
ATOM 2157 O O . GLY A 1 287 ? 22.424 12.689 -14.184 1.00 60.19 287 GLY A O 1
ATOM 2158 N N . SER A 1 288 ? 21.589 12.750 -16.268 1.00 52.88 288 SER A N 1
ATOM 2159 C CA . SER A 1 288 ? 21.683 14.210 -16.396 1.00 52.88 288 SER A CA 1
ATOM 2160 C C . SER A 1 288 ? 20.718 14.952 -15.468 1.00 52.88 288 SER A C 1
ATOM 2162 O O . SER A 1 288 ? 21.100 15.967 -14.896 1.00 52.88 288 SER A O 1
ATOM 2164 N N . ASP A 1 289 ? 19.508 14.421 -15.253 1.00 48.31 289 ASP A N 1
ATOM 2165 C CA . ASP A 1 289 ? 18.528 15.004 -14.319 1.00 48.31 289 ASP A CA 1
ATOM 2166 C C . ASP A 1 289 ? 18.922 14.824 -12.839 1.00 48.31 289 ASP A C 1
ATOM 2168 O O . ASP A 1 289 ? 18.467 15.581 -11.979 1.00 48.31 289 ASP A O 1
ATOM 2172 N N . GLY A 1 290 ? 19.773 13.838 -12.527 1.00 42.41 290 GLY A N 1
ATOM 2173 C CA . GLY A 1 290 ? 20.313 13.613 -11.182 1.00 42.41 290 GLY A CA 1
ATOM 2174 C C . GLY A 1 290 ? 21.439 14.576 -10.791 1.00 42.41 290 GLY A C 1
ATOM 2175 O O . GLY A 1 290 ? 21.627 14.825 -9.602 1.00 42.41 290 GLY A O 1
ATOM 2176 N N . ASP A 1 291 ? 22.148 15.137 -11.775 1.00 34.91 291 ASP A N 1
ATOM 2177 C CA . ASP A 1 291 ? 23.287 16.048 -11.572 1.00 34.91 291 ASP A CA 1
ATOM 2178 C C . ASP A 1 291 ? 22.881 17.534 -11.667 1.00 34.91 291 ASP A C 1
ATOM 2180 O O . ASP A 1 291 ? 23.551 18.426 -11.145 1.00 34.91 291 ASP A O 1
ATOM 2184 N N . SER A 1 292 ? 21.725 17.838 -12.267 1.00 35.03 292 SER A N 1
ATOM 2185 C CA . SER A 1 292 ? 21.198 19.201 -12.350 1.00 35.03 292 SER A CA 1
ATOM 2186 C C . SER A 1 292 ? 20.271 19.546 -11.178 1.00 35.03 292 SER A C 1
ATOM 2188 O O . SER A 1 292 ? 19.064 19.688 -11.367 1.00 35.03 292 SER A O 1
ATOM 2190 N N . ARG A 1 293 ? 20.832 19.693 -9.966 1.00 31.38 293 ARG A N 1
ATOM 2191 C CA . ARG A 1 293 ? 20.401 20.664 -8.925 1.00 31.38 293 ARG A CA 1
ATOM 2192 C C . ARG A 1 293 ? 21.287 20.572 -7.668 1.00 31.38 293 ARG A C 1
ATOM 2194 O O . ARG A 1 293 ? 20.895 19.955 -6.677 1.00 31.38 293 ARG A O 1
ATOM 2201 N N . PRO A 1 294 ? 22.401 21.315 -7.599 1.00 29.64 294 PRO A N 1
ATOM 2202 C CA . PRO A 1 294 ? 22.719 21.997 -6.362 1.00 29.64 294 PRO A CA 1
ATOM 2203 C C . PRO A 1 294 ? 21.731 23.166 -6.258 1.00 29.64 294 PRO A C 1
ATOM 2205 O O . PRO A 1 294 ? 21.928 24.216 -6.865 1.00 29.64 294 PRO A O 1
ATOM 2208 N N . LEU A 1 295 ? 20.638 23.001 -5.510 1.00 31.75 295 LEU A N 1
ATOM 2209 C CA . LEU A 1 295 ? 19.983 24.178 -4.941 1.00 31.75 295 LEU A CA 1
ATOM 2210 C C . LEU A 1 295 ? 20.915 24.704 -3.841 1.00 31.75 295 LEU A C 1
ATOM 2212 O O . LEU A 1 295 ? 20.724 24.421 -2.660 1.00 31.75 295 LEU A O 1
ATOM 2216 N N . GLY A 1 296 ? 21.951 25.442 -4.257 1.00 26.67 296 GLY A N 1
ATOM 2217 C CA . GLY A 1 296 ? 22.467 26.540 -3.448 1.00 26.67 296 GLY A CA 1
ATOM 2218 C C . GLY A 1 296 ? 21.269 27.433 -3.105 1.00 26.67 296 GLY A C 1
ATOM 2219 O O . GLY A 1 296 ? 20.413 27.676 -3.947 1.00 26.67 296 GLY A O 1
ATOM 2220 N N . GLY A 1 297 ? 21.060 27.824 -1.858 1.00 28.80 297 GLY A N 1
ATOM 2221 C CA . GLY A 1 297 ? 22.095 28.383 -1.006 1.00 28.80 297 GLY A CA 1
ATOM 2222 C C . GLY A 1 297 ? 22.183 29.885 -1.253 1.00 28.80 297 GLY A C 1
ATOM 2223 O O . GLY A 1 297 ? 23.233 30.361 -1.654 1.00 28.80 297 GLY A O 1
ATOM 2224 N N . SER A 1 298 ? 21.062 30.595 -1.101 1.00 29.42 298 SER A N 1
ATOM 2225 C CA . SER A 1 298 ? 20.919 31.895 -0.420 1.00 29.42 298 SER A CA 1
ATOM 2226 C C . SER A 1 298 ? 19.448 32.299 -0.417 1.00 29.42 298 SER A C 1
ATOM 2228 O O . SER A 1 298 ? 18.780 32.041 -1.443 1.00 29.42 298 S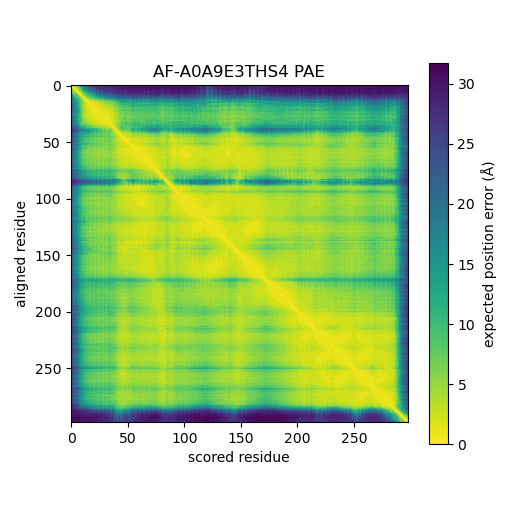ER A O 1
#

Mean predicted aligned error: 7.93 Å

Solvent-accessible surface area (backbone atoms only — not comparable to full-atom values): 16169 Å² total; per-residue (Å²): 139,86,82,80,78,79,76,77,74,76,61,63,68,55,52,54,52,48,49,53,52,51,50,53,50,50,51,50,51,51,55,45,37,73,74,72,49,80,77,81,74,80,44,58,48,89,55,14,61,54,60,80,45,56,71,67,42,25,35,32,41,26,48,48,47,49,55,55,46,54,49,42,74,77,54,73,81,83,81,54,90,56,70,14,57,88,80,65,65,86,56,52,47,70,95,50,36,44,59,54,22,51,51,50,51,51,51,54,52,51,49,35,53,48,27,46,75,73,71,33,65,68,52,18,49,25,57,53,37,27,63,59,48,25,39,79,56,38,32,49,84,52,66,48,76,47,76,67,53,69,79,50,42,59,71,17,41,55,15,56,53,50,44,52,51,52,52,63,67,66,52,93,68,61,66,68,62,53,50,49,54,52,49,50,53,51,50,54,52,48,51,51,49,56,59,55,49,59,33,66,73,40,74,60,45,34,28,48,52,30,22,70,69,18,78,58,12,39,66,32,24,36,51,29,15,47,37,28,36,76,74,66,67,36,32,67,65,12,33,61,36,23,51,56,17,31,73,71,42,76,67,42,38,70,43,29,42,52,38,13,54,22,27,46,75,67,72,37,55,69,61,13,53,51,29,41,52,50,17,55,54,32,45,53,55,56,53,53,62,70,67,69,68,82,78,72,87,128